Protein AF-A0AA88KVD6-F1 (afdb_monomer_lite)

Sequence (231 aa):
MVELTLTCNNQIRGCPATVALEELETHLLEYSFNPKRLVGCSSGCGITICFGELANHNCLRSLRLEMKHTLERIEKANEDKMSKIHNISSNLVKQLERVEEETEDKMLKMHNINAYLVKELERVKKANKKEMSKILGINANLVEKLERVEKGNEDKMSKMYNINANLVKELKRAKPVEDEKVESSPVVGQPPDKIKKSSIAEEGAIQAAAAADFSFAAVKAKHLAAAEERK

Structure (mmCIF, N/CA/C/O backbone):
data_AF-A0AA88KVD6-F1
#
_entry.id   AF-A0AA88KVD6-F1
#
loop_
_atom_site.group_PDB
_atom_site.id
_atom_site.type_symbol
_atom_site.label_atom_id
_atom_site.label_alt_id
_atom_site.label_comp_id
_atom_site.label_asym_id
_atom_site.label_entity_id
_atom_site.label_seq_id
_atom_site.pdbx_PDB_ins_code
_atom_site.Cartn_x
_atom_site.Cartn_y
_atom_site.Cartn_z
_atom_site.occupancy
_atom_site.B_iso_or_equiv
_atom_site.auth_seq_id
_atom_site.auth_comp_id
_atom_site.auth_asym_id
_atom_site.auth_atom_id
_atom_site.pdbx_PDB_model_num
ATOM 1 N N . MET A 1 1 ? 20.927 51.391 -52.967 1.00 50.28 1 MET A N 1
ATOM 2 C CA . MET A 1 1 ? 21.443 50.312 -52.100 1.00 50.28 1 MET A CA 1
ATOM 3 C C . MET A 1 1 ? 22.100 49.304 -53.026 1.00 50.28 1 MET A C 1
ATOM 5 O O . MET A 1 1 ? 21.455 48.924 -53.991 1.00 50.28 1 MET A O 1
ATOM 9 N N . VAL A 1 2 ? 23.385 48.998 -52.842 1.00 64.31 2 VAL A N 1
ATOM 10 C CA . VAL A 1 2 ? 24.104 48.005 -53.659 1.00 64.31 2 VAL A CA 1
ATOM 11 C C . VAL A 1 2 ? 24.127 46.717 -52.845 1.00 64.31 2 VAL A C 1
ATOM 13 O O . VAL A 1 2 ? 24.716 46.709 -51.768 1.00 64.31 2 VAL A O 1
ATOM 16 N N . GLU A 1 3 ? 23.444 45.672 -53.306 1.00 68.25 3 GLU A N 1
ATOM 17 C CA . GLU A 1 3 ? 23.474 44.359 -52.653 1.00 68.25 3 GLU A CA 1
ATOM 18 C C . GLU A 1 3 ? 24.786 43.642 -52.979 1.00 68.25 3 GLU A C 1
ATOM 20 O O . GLU A 1 3 ? 25.168 43.500 -54.144 1.00 68.25 3 GLU A O 1
ATOM 25 N N . LEU A 1 4 ? 25.499 43.208 -51.936 1.00 81.31 4 LEU A N 1
ATOM 26 C CA . LEU A 1 4 ? 26.751 42.476 -52.075 1.00 81.31 4 LEU A CA 1
ATOM 27 C C . LEU A 1 4 ? 26.438 40.996 -52.329 1.00 81.31 4 LEU A C 1
ATOM 29 O O . LEU A 1 4 ? 26.014 40.268 -51.429 1.00 81.31 4 LEU A O 1
ATOM 33 N N . THR A 1 5 ? 26.649 40.559 -53.566 1.00 82.50 5 THR A N 1
ATOM 34 C CA . THR A 1 5 ? 26.455 39.169 -53.991 1.00 82.50 5 THR A CA 1
ATOM 35 C C . THR A 1 5 ? 27.802 38.461 -54.134 1.00 82.50 5 THR A C 1
ATOM 37 O O . THR A 1 5 ? 28.804 39.065 -54.521 1.00 82.50 5 THR A O 1
ATOM 40 N N . LEU A 1 6 ? 27.844 37.178 -53.774 1.00 86.25 6 LEU A N 1
ATOM 41 C CA . LEU A 1 6 ? 29.049 36.353 -53.750 1.00 86.25 6 LEU A CA 1
ATOM 42 C C . LEU A 1 6 ? 28.822 35.070 -54.544 1.00 86.25 6 LEU A C 1
ATOM 44 O O . LEU A 1 6 ? 27.758 34.453 -54.468 1.00 86.25 6 LEU A O 1
ATOM 48 N N . THR A 1 7 ? 29.839 34.637 -55.286 1.00 81.38 7 THR A N 1
ATOM 49 C CA . THR A 1 7 ? 29.833 33.311 -55.903 1.00 81.38 7 THR A CA 1
ATOM 50 C C . THR A 1 7 ? 30.087 32.247 -54.840 1.00 81.38 7 THR A C 1
ATOM 52 O O . THR A 1 7 ? 30.936 32.401 -53.961 1.00 81.38 7 THR A O 1
ATOM 55 N N . CYS A 1 8 ? 29.332 31.150 -54.892 1.00 82.06 8 CYS A N 1
ATOM 56 C CA . CYS A 1 8 ? 29.485 30.068 -53.927 1.00 82.06 8 CYS A CA 1
ATOM 57 C C . CYS A 1 8 ? 30.886 29.437 -54.014 1.00 82.06 8 CYS A C 1
ATOM 59 O O . CYS A 1 8 ? 31.345 29.058 -55.089 1.00 82.06 8 CYS A O 1
ATOM 61 N N . ASN A 1 9 ? 31.535 29.201 -52.869 1.00 79.25 9 ASN A N 1
ATOM 62 C CA . ASN A 1 9 ? 32.856 28.552 -52.803 1.00 79.25 9 ASN A CA 1
ATOM 63 C C . ASN A 1 9 ? 32.886 27.137 -53.421 1.00 79.25 9 ASN A C 1
ATOM 65 O O . ASN A 1 9 ? 33.948 26.629 -53.778 1.00 79.25 9 ASN A O 1
ATOM 69 N N . ASN A 1 10 ? 31.723 26.498 -53.588 1.00 75.06 10 ASN A N 1
ATOM 70 C CA . ASN A 1 10 ? 31.586 25.218 -54.284 1.00 75.06 10 ASN A CA 1
ATOM 71 C C . ASN A 1 10 ? 31.448 25.364 -55.812 1.00 75.06 10 ASN A C 1
ATOM 73 O O . ASN A 1 10 ? 31.134 24.382 -56.485 1.00 75.06 10 ASN A O 1
ATOM 77 N N . GLN A 1 11 ? 31.704 26.543 -56.386 1.00 77.56 11 GLN A N 1
ATOM 78 C CA . GLN A 1 11 ? 31.705 26.768 -57.836 1.00 77.56 11 GLN A CA 1
ATOM 79 C C . GLN A 1 11 ? 32.697 25.852 -58.564 1.00 77.56 11 GLN A C 1
ATOM 81 O O . GLN A 1 11 ? 32.370 25.299 -59.609 1.00 77.56 11 GLN A O 1
ATOM 86 N N . ILE A 1 12 ? 33.852 25.571 -57.951 1.00 73.38 12 ILE A N 1
ATOM 87 C CA . ILE A 1 12 ? 34.850 24.608 -58.460 1.00 73.38 12 ILE A CA 1
ATOM 88 C C . ILE A 1 12 ? 34.269 23.184 -58.562 1.00 73.38 12 ILE A C 1
ATOM 90 O O . ILE A 1 12 ? 34.711 22.378 -59.374 1.00 73.38 12 ILE A O 1
ATOM 94 N N . ARG A 1 13 ? 33.248 22.871 -57.756 1.00 70.31 13 ARG A N 1
ATOM 95 C CA . ARG A 1 13 ? 32.520 21.592 -57.751 1.00 70.31 13 ARG A CA 1
ATOM 96 C C . ARG A 1 13 ? 31.209 21.655 -58.543 1.00 70.31 13 ARG A C 1
ATOM 98 O O . ARG A 1 13 ? 30.381 20.759 -58.411 1.00 70.31 13 ARG A O 1
ATOM 105 N N . GLY A 1 14 ? 31.015 22.709 -59.335 1.00 72.12 14 GLY A N 1
ATOM 106 C CA . GLY A 1 14 ? 29.870 22.866 -60.226 1.00 72.12 14 GLY A CA 1
ATOM 107 C C . GLY A 1 14 ? 28.676 23.615 -59.637 1.00 72.12 14 GLY A C 1
ATOM 108 O O . GLY A 1 14 ? 27.589 23.475 -60.180 1.00 72.12 14 GLY A O 1
ATOM 109 N N . CYS A 1 15 ? 28.836 24.396 -58.558 1.00 79.38 15 CYS A N 1
ATOM 110 C CA . CYS A 1 15 ? 27.772 25.297 -58.091 1.00 79.38 15 CYS A CA 1
ATOM 111 C C . CYS A 1 15 ? 27.690 26.561 -58.960 1.00 79.38 15 CYS A C 1
ATOM 113 O O . CYS A 1 15 ? 28.622 27.364 -58.915 1.00 79.38 15 CYS A O 1
ATOM 115 N N . PRO A 1 16 ? 26.598 26.798 -59.710 1.00 77.12 16 PRO A N 1
ATOM 116 C CA . PRO A 1 16 ? 26.458 28.012 -60.509 1.00 77.12 16 PRO A CA 1
ATOM 117 C C . PRO A 1 16 ? 25.881 29.193 -59.709 1.00 77.12 16 PRO A C 1
ATOM 119 O O . PRO A 1 16 ? 25.627 30.244 -60.289 1.00 77.12 16 PRO A O 1
ATOM 122 N N . ALA A 1 17 ? 25.611 29.025 -58.409 1.00 81.38 17 ALA A N 1
ATOM 123 C CA . ALA A 1 17 ? 24.874 30.008 -57.626 1.00 81.38 17 ALA A CA 1
ATOM 124 C C . ALA A 1 17 ? 25.739 31.213 -57.228 1.00 81.38 17 ALA A C 1
ATOM 126 O O . ALA A 1 17 ? 26.818 31.066 -56.642 1.00 81.38 17 ALA A O 1
ATOM 127 N N . THR A 1 18 ? 25.191 32.397 -57.483 1.00 83.94 18 THR A N 1
ATOM 128 C CA . THR A 1 18 ? 25.622 33.663 -56.892 1.00 83.94 18 THR A CA 1
ATOM 129 C C . THR A 1 18 ? 24.531 34.077 -55.913 1.00 83.94 18 THR A C 1
ATOM 131 O O . THR A 1 18 ? 23.390 34.277 -56.321 1.00 83.94 18 THR A O 1
ATOM 134 N N . VAL A 1 19 ? 24.860 34.136 -54.628 1.00 86.75 19 VAL A N 1
ATOM 135 C CA . VAL A 1 19 ? 23.909 34.364 -53.529 1.00 86.75 19 VAL A CA 1
ATOM 136 C C . VAL A 1 19 ? 24.293 35.623 -52.764 1.00 86.75 19 VAL A C 1
ATOM 138 O O . VAL A 1 19 ? 25.471 35.992 -52.715 1.00 86.75 19 VAL A O 1
ATOM 141 N N . ALA A 1 20 ? 23.306 36.312 -52.192 1.00 87.56 20 ALA A N 1
ATOM 142 C CA . ALA A 1 20 ? 23.569 37.423 -51.285 1.00 87.56 20 ALA A CA 1
ATOM 143 C C . ALA A 1 20 ? 24.373 36.922 -50.077 1.00 87.56 20 ALA A C 1
ATOM 145 O O . ALA A 1 20 ? 24.212 35.777 -49.651 1.00 87.56 20 ALA A O 1
ATOM 146 N N . LEU A 1 21 ? 25.234 37.772 -49.512 1.00 83.44 21 LEU A N 1
ATOM 147 C CA . LEU A 1 21 ? 26.041 37.398 -48.344 1.00 83.44 21 LEU A CA 1
ATOM 148 C C . LEU A 1 21 ? 25.178 36.860 -47.184 1.00 83.44 21 LEU A C 1
ATOM 150 O O . LEU A 1 21 ? 25.594 35.929 -46.501 1.00 83.44 21 LEU A O 1
ATOM 154 N N . GLU A 1 22 ? 23.971 37.402 -47.011 1.00 84.56 22 GLU A N 1
ATOM 155 C CA . GLU A 1 22 ? 23.007 37.004 -45.974 1.00 84.56 22 GLU A CA 1
ATOM 156 C C . GLU A 1 22 ? 22.424 35.594 -46.193 1.00 84.56 22 GLU A C 1
ATOM 158 O O . GLU A 1 22 ? 22.121 34.892 -45.233 1.00 84.56 22 GLU A O 1
ATOM 163 N N . GLU A 1 23 ? 22.328 35.140 -47.446 1.00 83.94 23 GLU A N 1
ATOM 164 C CA . GLU A 1 23 ? 21.756 33.838 -47.835 1.00 83.94 23 GLU A CA 1
ATOM 165 C C . GLU A 1 23 ? 22.830 32.772 -48.114 1.00 83.94 23 GLU A C 1
ATOM 167 O O . GLU A 1 23 ? 22.534 31.622 -48.447 1.00 83.94 23 GLU A O 1
ATOM 172 N N . LEU A 1 24 ? 24.111 33.129 -47.997 1.00 83.06 24 LEU A N 1
ATOM 173 C CA . LEU A 1 24 ? 25.214 32.226 -48.312 1.00 83.06 24 LEU A CA 1
ATOM 174 C C . LEU A 1 24 ? 25.272 31.030 -47.348 1.00 83.06 24 LEU A C 1
ATOM 176 O O . LEU A 1 24 ? 25.572 29.914 -47.774 1.00 83.06 24 LEU A O 1
ATOM 180 N N . GLU A 1 25 ? 24.977 31.232 -46.063 1.00 81.88 25 GLU A N 1
ATOM 181 C CA . GLU A 1 25 ? 25.028 30.166 -45.054 1.00 81.88 25 GLU A CA 1
ATOM 182 C C . GLU A 1 25 ? 23.915 29.126 -45.254 1.00 81.88 25 GLU A C 1
ATOM 184 O O . GLU A 1 25 ? 24.183 27.921 -45.252 1.00 81.88 25 GLU A O 1
ATOM 189 N N . THR A 1 26 ? 22.688 29.575 -45.528 1.00 84.00 26 THR A N 1
ATOM 190 C CA . THR A 1 26 ? 21.551 28.697 -45.842 1.00 84.00 26 THR A CA 1
ATOM 191 C C . THR A 1 26 ? 21.774 27.958 -47.159 1.00 84.00 26 THR A C 1
ATOM 193 O O . THR A 1 26 ? 21.623 26.734 -47.209 1.00 84.00 26 THR A O 1
ATOM 196 N N . HIS A 1 27 ? 22.258 28.654 -48.195 1.00 85.19 27 HIS A N 1
ATOM 197 C CA . HIS A 1 27 ? 22.656 28.034 -49.456 1.00 85.19 27 HIS A CA 1
ATOM 198 C C . HIS A 1 27 ? 23.676 26.915 -49.230 1.00 85.19 27 HIS A C 1
ATOM 200 O O . HIS A 1 27 ? 23.499 25.814 -49.742 1.00 85.19 27 HIS A O 1
ATOM 206 N N . LEU A 1 28 ? 24.734 27.149 -48.448 1.00 78.31 28 LEU A N 1
ATOM 207 C CA . LEU A 1 28 ? 25.761 26.135 -48.204 1.00 78.31 28 LEU A CA 1
ATOM 208 C C . LEU A 1 28 ? 25.214 24.902 -47.474 1.00 78.31 28 LEU A C 1
ATOM 210 O O . LEU A 1 28 ? 25.680 23.799 -47.757 1.00 78.31 28 LEU A O 1
ATOM 214 N N . LEU A 1 29 ? 24.233 25.048 -46.582 1.00 76.12 29 LEU A N 1
ATOM 215 C CA . LEU A 1 29 ? 23.603 23.924 -45.881 1.00 76.12 29 LEU A CA 1
ATOM 216 C C . LEU A 1 29 ? 22.701 23.084 -46.798 1.00 76.12 29 LEU A C 1
ATOM 218 O O . LEU A 1 29 ? 22.747 21.853 -46.745 1.00 76.12 29 LEU A O 1
ATOM 222 N N . GLU A 1 30 ? 21.925 23.731 -47.662 1.00 72.50 30 GLU A N 1
ATOM 223 C CA . GLU A 1 30 ? 20.917 23.074 -48.506 1.00 72.50 30 GLU A CA 1
ATOM 224 C C . GLU A 1 30 ? 21.445 22.655 -49.881 1.00 72.50 30 GLU A C 1
ATOM 226 O O . GLU A 1 30 ? 20.842 21.820 -50.564 1.00 72.50 30 GLU A O 1
ATOM 231 N N . TYR A 1 31 ? 22.590 23.203 -50.292 1.00 80.62 31 TYR A N 1
ATOM 232 C CA . TYR A 1 31 ? 23.134 23.000 -51.623 1.00 80.62 31 TYR A CA 1
ATOM 233 C C . TYR A 1 31 ? 23.320 21.515 -51.951 1.00 80.62 31 TYR A C 1
ATOM 235 O O . TYR A 1 31 ? 23.948 20.742 -51.220 1.00 80.62 31 TYR A O 1
ATOM 243 N N . SER A 1 32 ? 22.800 21.130 -53.118 1.00 72.50 32 SER A N 1
ATOM 244 C CA . SER A 1 32 ? 22.661 19.731 -53.529 1.00 72.50 32 SER A CA 1
ATOM 245 C C . SER A 1 32 ? 23.987 18.970 -53.605 1.00 72.50 32 SER A C 1
ATOM 247 O O . SER A 1 32 ? 23.990 17.769 -53.349 1.00 72.50 32 SER A O 1
ATOM 249 N N . PHE A 1 33 ? 25.102 19.659 -53.882 1.00 72.88 33 PHE A N 1
ATOM 250 C CA . PHE A 1 33 ? 26.442 19.064 -53.963 1.00 72.88 33 PHE A CA 1
ATOM 251 C C . PHE A 1 33 ? 27.356 19.444 -52.789 1.00 72.88 33 PHE A C 1
ATOM 253 O O . PHE A 1 33 ? 28.575 19.278 -52.879 1.00 72.88 33 PHE A O 1
ATOM 260 N N . ASN A 1 34 ? 26.812 19.958 -51.681 1.00 81.12 34 ASN A N 1
ATOM 261 C CA . ASN A 1 34 ? 27.608 20.129 -50.470 1.00 81.12 34 ASN A CA 1
ATOM 262 C C . ASN A 1 34 ? 28.011 18.734 -49.938 1.00 81.12 34 ASN A C 1
ATOM 264 O O . ASN A 1 34 ? 27.141 17.974 -49.516 1.00 81.12 34 ASN A O 1
ATOM 268 N N . PRO A 1 35 ? 29.310 18.375 -49.899 1.00 80.69 35 PRO A N 1
ATOM 269 C CA . PRO A 1 35 ? 29.749 17.060 -49.429 1.00 80.69 35 PRO A CA 1
ATOM 270 C C . PRO A 1 35 ? 29.419 16.804 -47.953 1.00 80.69 35 PRO A C 1
ATOM 272 O O . PRO A 1 35 ? 29.332 15.645 -47.561 1.00 80.69 35 PRO A O 1
ATOM 275 N N . LYS A 1 36 ? 29.229 17.860 -47.147 1.00 82.50 36 LYS A N 1
ATOM 276 C CA . LYS A 1 36 ? 28.845 17.777 -45.729 1.00 82.50 36 LYS A CA 1
ATOM 277 C C . LYS A 1 36 ? 27.334 17.682 -45.518 1.00 82.50 36 LYS A C 1
ATOM 279 O O . LYS A 1 36 ? 26.898 17.490 -44.387 1.00 82.50 36 LYS A O 1
ATOM 284 N N . ARG A 1 37 ? 26.530 17.844 -46.572 1.00 86.06 37 ARG A N 1
ATOM 285 C CA . ARG A 1 37 ? 25.075 17.734 -46.475 1.00 86.06 37 ARG A CA 1
ATOM 286 C C . ARG A 1 37 ? 24.713 16.322 -46.036 1.00 86.06 37 ARG A C 1
ATOM 288 O O . ARG A 1 37 ? 25.142 15.354 -46.658 1.00 86.06 37 ARG A O 1
ATOM 295 N N . LEU A 1 38 ? 23.916 16.219 -44.983 1.00 86.31 38 LEU A N 1
ATOM 296 C CA . LEU A 1 38 ? 23.406 14.946 -44.499 1.00 86.31 38 LEU A CA 1
ATOM 297 C C . LEU A 1 38 ? 22.283 14.455 -45.415 1.00 86.31 38 LEU A C 1
ATOM 299 O O . LEU A 1 38 ? 21.320 15.171 -45.685 1.00 86.31 38 LEU A O 1
ATOM 303 N N . VAL A 1 39 ? 22.417 13.227 -45.898 1.00 88.69 39 VAL A N 1
ATOM 304 C CA . VAL A 1 39 ? 21.449 12.553 -46.758 1.00 88.69 39 VAL A CA 1
ATOM 305 C C . VAL A 1 39 ? 21.190 11.149 -46.222 1.00 88.69 39 VAL A C 1
ATOM 307 O O . VAL A 1 39 ? 22.089 10.483 -45.707 1.00 88.69 39 VAL A O 1
ATOM 310 N N . GLY A 1 40 ? 19.944 10.692 -46.324 1.00 90.06 40 GLY A N 1
ATOM 311 C CA . GLY A 1 40 ? 19.619 9.297 -46.048 1.00 90.06 40 GLY A CA 1
ATOM 312 C C . GLY A 1 40 ? 20.265 8.389 -47.092 1.00 90.06 40 GLY A C 1
ATOM 313 O O . GLY A 1 40 ? 20.350 8.743 -48.270 1.00 90.06 40 GLY A O 1
ATOM 314 N N . CYS A 1 41 ? 20.723 7.212 -46.675 1.00 91.88 41 CYS A N 1
ATOM 315 C CA . CYS A 1 41 ? 21.255 6.233 -47.612 1.00 91.88 41 CYS A CA 1
ATOM 316 C C . CYS A 1 41 ? 20.195 5.820 -48.651 1.00 91.88 41 CYS A C 1
ATOM 318 O O . CYS A 1 41 ? 19.140 5.289 -48.301 1.00 91.88 41 CYS A O 1
ATOM 320 N N . SER A 1 42 ? 20.511 5.985 -49.939 1.00 86.50 42 SER A N 1
ATOM 321 C CA . SER A 1 42 ? 19.642 5.597 -51.061 1.00 86.50 42 SER A CA 1
ATOM 322 C C . SER A 1 42 ? 19.428 4.086 -51.177 1.00 86.50 42 SER A C 1
ATOM 324 O O . SER A 1 42 ? 18.443 3.647 -51.760 1.00 86.50 42 SER A O 1
ATOM 326 N N . SER A 1 43 ? 20.322 3.282 -50.592 1.00 86.31 43 SER A N 1
ATOM 327 C CA . SER A 1 43 ? 20.191 1.820 -50.518 1.00 86.31 43 SER A CA 1
ATOM 328 C C . SER A 1 43 ? 19.252 1.352 -49.397 1.00 86.31 43 SER A C 1
ATOM 330 O O . SER A 1 43 ? 19.109 0.152 -49.181 1.00 86.31 43 SER A O 1
ATOM 332 N N . GLY A 1 44 ? 18.619 2.278 -48.665 1.00 86.69 44 GLY A N 1
ATOM 333 C CA . GLY A 1 44 ? 17.540 1.962 -47.729 1.00 86.69 44 GLY A CA 1
ATOM 334 C C . GLY A 1 44 ? 17.985 1.463 -46.354 1.00 86.69 44 GLY A C 1
ATOM 335 O O . GLY A 1 44 ? 17.156 0.963 -45.603 1.00 86.69 44 GLY A O 1
ATOM 336 N N . CYS A 1 45 ? 19.259 1.615 -45.972 1.00 90.56 45 CYS A N 1
ATOM 337 C CA . CYS A 1 45 ? 19.716 1.216 -44.631 1.00 90.56 45 CYS A CA 1
ATOM 338 C C . CYS A 1 45 ? 19.209 2.136 -43.502 1.00 90.56 45 CYS A C 1
ATOM 340 O O . CYS A 1 45 ? 19.440 1.846 -42.333 1.00 90.56 45 CYS A O 1
ATOM 342 N N . GLY A 1 46 ? 18.549 3.252 -43.837 1.00 89.00 46 GLY A N 1
ATOM 343 C CA . GLY A 1 46 ? 17.968 4.188 -42.869 1.00 89.00 46 GLY A CA 1
ATOM 344 C C . GLY A 1 46 ? 18.979 5.071 -42.130 1.00 89.00 46 GLY A C 1
ATOM 345 O O . GLY A 1 46 ? 18.575 5.894 -41.315 1.00 89.00 46 GLY A O 1
ATOM 346 N N . ILE A 1 47 ? 20.279 4.936 -42.413 1.00 91.12 47 ILE A N 1
ATOM 347 C CA . ILE A 1 47 ? 21.336 5.725 -41.771 1.00 91.12 47 ILE A CA 1
ATOM 348 C C . ILE A 1 47 ? 21.558 7.021 -42.549 1.00 91.12 47 ILE A C 1
ATOM 350 O O . ILE A 1 47 ? 21.692 7.020 -43.777 1.00 91.12 47 ILE A O 1
ATOM 354 N N . THR A 1 48 ? 21.621 8.122 -41.807 1.00 92.25 48 THR A N 1
ATOM 355 C CA . THR A 1 48 ? 21.957 9.447 -42.324 1.00 92.25 48 THR A CA 1
ATOM 356 C C . THR A 1 48 ? 23.474 9.603 -42.389 1.00 92.25 48 THR A C 1
ATOM 358 O O . THR A 1 48 ? 24.160 9.436 -41.383 1.00 92.25 48 THR A O 1
ATOM 361 N N . ILE A 1 49 ? 23.997 9.928 -43.569 1.00 89.44 49 ILE A N 1
ATOM 362 C CA . ILE A 1 49 ? 25.433 10.074 -43.843 1.00 89.44 49 ILE A CA 1
ATOM 363 C C . ILE A 1 49 ? 25.704 11.329 -44.674 1.00 89.44 49 ILE A C 1
ATOM 365 O O . ILE A 1 49 ? 24.799 11.885 -45.290 1.00 89.44 49 ILE A O 1
ATOM 369 N N . CYS A 1 50 ? 26.951 11.787 -44.717 1.00 89.12 50 CYS A N 1
ATOM 370 C CA . CYS A 1 50 ? 27.346 12.926 -45.543 1.00 89.12 50 CYS A CA 1
ATOM 371 C C . CYS A 1 50 ? 27.290 12.574 -47.043 1.00 89.12 50 CYS A C 1
ATOM 373 O O . CYS A 1 50 ? 27.752 11.509 -47.453 1.00 89.12 50 CYS A O 1
ATOM 375 N N . PHE A 1 51 ? 26.786 13.480 -47.888 1.00 86.69 51 PHE A N 1
ATOM 376 C CA . PHE A 1 51 ? 26.658 13.279 -49.339 1.00 86.69 51 PHE A CA 1
ATOM 377 C C . PHE A 1 51 ? 27.991 12.904 -50.003 1.00 86.69 51 PHE A C 1
ATOM 379 O O . PHE A 1 51 ? 28.025 12.040 -50.875 1.00 86.69 51 PHE A O 1
ATOM 386 N N . GLY A 1 52 ? 29.104 13.491 -49.551 1.00 85.44 52 GLY A N 1
ATOM 387 C CA . GLY A 1 52 ? 30.442 13.161 -50.052 1.00 85.44 52 GLY A CA 1
ATOM 388 C C . GLY A 1 52 ? 30.912 11.739 -49.716 1.00 85.44 52 GLY A C 1
ATOM 389 O O . GLY A 1 52 ? 31.778 11.209 -50.405 1.00 85.44 52 GLY A O 1
ATOM 390 N N . GLU A 1 53 ? 30.337 11.108 -48.692 1.00 87.50 53 GLU A N 1
ATOM 391 C CA . GLU A 1 53 ? 30.679 9.752 -48.239 1.00 87.50 53 GLU A CA 1
ATOM 392 C C . GLU A 1 53 ? 29.714 8.687 -48.781 1.00 87.50 53 GLU A C 1
ATOM 394 O O . GLU A 1 53 ? 29.994 7.492 -48.678 1.00 87.50 53 GLU A O 1
ATOM 399 N N . LEU A 1 54 ? 28.606 9.102 -49.407 1.00 87.88 54 LEU A N 1
ATOM 400 C CA . LEU A 1 54 ? 27.551 8.218 -49.911 1.00 87.88 54 LEU A CA 1
ATOM 401 C C . LEU A 1 54 ? 28.080 7.174 -50.907 1.00 87.88 54 LEU A C 1
ATOM 403 O O . LEU A 1 54 ? 27.674 6.018 -50.845 1.00 87.88 54 LEU A O 1
ATOM 407 N N . ALA A 1 55 ? 29.025 7.552 -51.775 1.00 86.38 55 ALA A N 1
ATOM 408 C CA . ALA A 1 55 ? 29.624 6.644 -52.758 1.00 86.38 55 ALA A CA 1
ATOM 409 C C . ALA A 1 55 ? 30.466 5.519 -52.123 1.00 86.38 55 ALA A C 1
ATOM 411 O O . ALA A 1 55 ? 30.582 4.440 -52.695 1.00 86.38 55 ALA A O 1
ATOM 412 N N . ASN A 1 56 ? 31.025 5.757 -50.932 1.00 88.88 56 ASN A N 1
ATOM 413 C CA . ASN A 1 56 ? 31.880 4.811 -50.208 1.00 88.88 56 ASN A CA 1
ATOM 414 C C . ASN A 1 56 ? 31.160 4.166 -49.009 1.00 88.88 56 ASN A C 1
ATOM 416 O O . ASN A 1 56 ? 31.786 3.500 -48.179 1.00 88.88 56 ASN A O 1
ATOM 420 N N . HIS A 1 57 ? 29.848 4.370 -48.888 1.00 92.00 57 HIS A N 1
ATOM 421 C CA . HIS A 1 57 ? 29.066 3.864 -47.773 1.00 92.00 57 HIS A CA 1
ATOM 422 C C . HIS A 1 57 ? 28.857 2.348 -47.862 1.00 92.00 57 HIS A C 1
ATOM 424 O O . HIS A 1 57 ? 28.393 1.818 -48.868 1.00 92.00 57 HIS A O 1
ATOM 430 N N . ASN A 1 58 ? 29.128 1.642 -46.761 1.00 93.38 58 ASN A N 1
ATOM 431 C CA . ASN A 1 58 ? 28.840 0.217 -46.631 1.00 93.38 58 ASN A CA 1
ATOM 432 C C . ASN A 1 58 ? 27.679 0.001 -45.653 1.00 93.38 58 ASN A C 1
ATOM 434 O O . ASN A 1 58 ? 27.877 -0.008 -44.435 1.00 93.38 58 ASN A O 1
ATOM 438 N N . CYS A 1 59 ? 26.480 -0.223 -46.197 1.00 92.31 59 CYS A N 1
ATOM 439 C CA . CYS A 1 59 ? 25.255 -0.389 -45.412 1.00 92.31 59 CYS A CA 1
ATOM 440 C C . CYS A 1 59 ? 25.372 -1.486 -44.353 1.00 92.31 59 CYS A C 1
ATOM 442 O O . CYS A 1 59 ? 24.978 -1.284 -43.208 1.00 92.31 59 CYS A O 1
ATOM 444 N N . LEU A 1 60 ? 25.943 -2.638 -44.713 1.00 94.00 60 LEU A N 1
ATOM 445 C CA . LEU A 1 60 ? 26.050 -3.782 -43.808 1.00 94.00 60 LEU A CA 1
ATOM 446 C C . LEU A 1 60 ? 26.968 -3.487 -42.622 1.00 94.00 60 LEU A C 1
ATOM 448 O O . LEU A 1 60 ? 26.660 -3.869 -41.494 1.00 94.00 60 LEU A O 1
ATOM 452 N N . ARG A 1 61 ? 28.090 -2.799 -42.853 1.00 94.31 61 ARG A N 1
ATOM 453 C CA . ARG A 1 61 ? 29.008 -2.392 -41.785 1.00 94.31 61 ARG A CA 1
ATOM 454 C C . ARG A 1 61 ? 28.333 -1.411 -40.833 1.00 94.31 61 ARG A C 1
ATOM 456 O O . ARG A 1 61 ? 28.407 -1.612 -39.623 1.00 94.31 61 ARG A O 1
ATOM 463 N N . SER A 1 62 ? 27.680 -0.384 -41.368 1.00 92.44 62 SER A N 1
ATOM 464 C CA . SER A 1 62 ? 27.015 0.635 -40.555 1.00 92.44 62 SER A CA 1
ATOM 465 C C . SER A 1 62 ? 25.843 0.053 -39.758 1.00 92.44 62 SER A C 1
ATOM 467 O O . SER A 1 62 ? 25.743 0.313 -38.564 1.00 92.44 62 SER A O 1
ATOM 469 N N . LEU A 1 63 ? 25.030 -0.822 -40.361 1.00 93.88 63 LEU A N 1
ATOM 470 C CA . LEU A 1 63 ? 23.943 -1.521 -39.664 1.00 93.88 63 LEU A CA 1
ATOM 471 C C . LEU A 1 63 ? 24.452 -2.441 -38.550 1.00 93.88 63 LEU A C 1
ATOM 473 O O . LEU A 1 63 ? 23.889 -2.447 -37.459 1.00 93.88 63 LEU A O 1
ATOM 477 N N . ARG A 1 64 ? 25.531 -3.202 -38.783 1.00 96.25 64 ARG A N 1
ATOM 478 C CA . ARG A 1 64 ? 26.139 -4.047 -37.737 1.00 96.25 64 ARG A CA 1
ATOM 479 C C . ARG A 1 64 ? 26.632 -3.222 -36.553 1.00 96.25 64 ARG A C 1
ATOM 481 O O . ARG A 1 64 ? 26.473 -3.654 -35.415 1.00 96.25 64 ARG A O 1
ATOM 488 N N . LEU A 1 65 ? 27.218 -2.056 -36.819 1.00 94.88 65 LEU A N 1
ATOM 489 C CA . LEU A 1 65 ? 27.687 -1.156 -35.770 1.00 94.88 65 LEU A CA 1
ATOM 490 C C . LEU A 1 65 ? 26.515 -0.571 -34.970 1.00 94.88 65 LEU A C 1
ATOM 492 O O . LEU A 1 65 ? 26.545 -0.610 -33.743 1.00 94.88 65 LEU A O 1
ATOM 496 N N . GLU A 1 66 ? 25.464 -0.107 -35.645 1.00 94.56 66 GLU A N 1
ATOM 497 C CA . GLU A 1 66 ? 24.274 0.432 -34.975 1.00 94.56 66 GLU A CA 1
ATOM 498 C C . GLU A 1 66 ? 23.549 -0.640 -34.153 1.00 94.56 66 GLU A C 1
ATOM 500 O O . GLU A 1 66 ? 23.129 -0.394 -33.021 1.00 94.56 66 GLU A O 1
ATOM 505 N N . MET A 1 67 ? 23.447 -1.863 -34.680 1.00 96.06 67 MET A N 1
ATOM 506 C CA . MET A 1 67 ? 22.884 -2.996 -33.950 1.00 96.06 67 MET A CA 1
ATOM 507 C C . MET A 1 67 ? 23.703 -3.301 -32.695 1.00 96.06 67 MET A C 1
ATOM 509 O O . MET A 1 67 ? 23.125 -3.457 -31.623 1.00 96.06 67 MET A O 1
ATOM 513 N N . LYS A 1 68 ? 25.037 -3.312 -32.799 1.00 97.06 68 LYS A N 1
ATOM 514 C CA . LYS A 1 68 ? 25.926 -3.501 -31.648 1.00 97.06 68 LYS A CA 1
ATOM 515 C C . LYS A 1 68 ? 25.699 -2.425 -30.583 1.00 97.06 68 LYS A C 1
ATOM 517 O O . LYS A 1 68 ? 25.461 -2.764 -29.431 1.00 97.06 68 LYS A O 1
ATOM 522 N N . HIS A 1 69 ? 25.683 -1.149 -30.967 1.00 96.88 69 HIS A N 1
ATOM 523 C CA . HIS A 1 69 ? 25.406 -0.056 -30.032 1.00 96.88 69 HIS A CA 1
ATOM 524 C C . HIS A 1 69 ? 24.005 -0.131 -29.426 1.00 96.88 69 HIS A C 1
ATOM 526 O O . HIS A 1 69 ? 23.793 0.234 -28.273 1.00 96.88 69 HIS A O 1
ATOM 532 N N . THR A 1 70 ? 23.019 -0.599 -30.184 1.00 96.75 70 THR A N 1
ATOM 533 C CA . THR A 1 70 ? 21.663 -0.807 -29.672 1.00 96.75 70 THR A CA 1
ATOM 534 C C . THR A 1 70 ? 21.628 -1.915 -28.628 1.00 96.75 70 THR A C 1
ATOM 536 O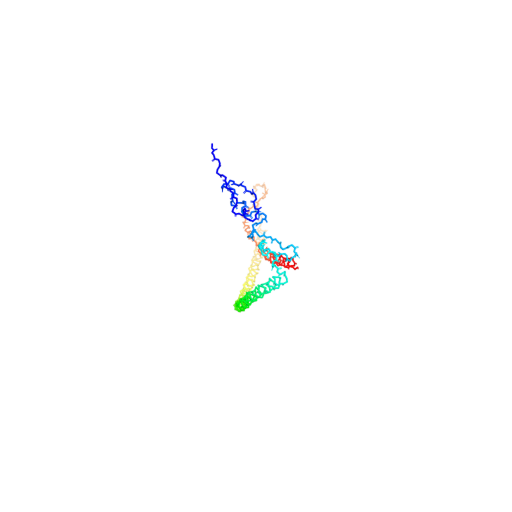 O . THR A 1 70 ? 21.029 -1.711 -27.576 1.00 96.75 70 THR A O 1
ATOM 539 N N . LEU A 1 71 ? 22.315 -3.034 -28.866 1.00 97.88 71 LEU A N 1
ATOM 540 C CA . LEU A 1 71 ? 22.447 -4.115 -27.889 1.00 97.88 71 LEU A CA 1
ATOM 541 C C . LEU A 1 71 ? 23.172 -3.642 -26.623 1.00 97.88 71 LEU A C 1
ATOM 543 O O . LEU A 1 71 ? 22.626 -3.805 -25.538 1.00 97.88 71 LEU A O 1
ATOM 547 N N . GLU A 1 72 ? 24.303 -2.945 -26.757 1.00 97.94 72 GLU A N 1
ATOM 548 C CA . GLU A 1 72 ? 25.041 -2.361 -25.622 1.00 97.94 72 GLU A CA 1
ATOM 549 C C . GLU A 1 72 ? 24.159 -1.391 -24.803 1.00 97.94 72 GLU A C 1
ATOM 551 O O . GLU A 1 72 ? 24.161 -1.409 -23.571 1.00 97.94 72 GLU A O 1
ATOM 556 N N . ARG A 1 73 ? 23.349 -0.554 -25.474 1.00 98.25 73 ARG A N 1
ATOM 557 C CA . ARG A 1 73 ? 22.383 0.345 -24.811 1.00 98.25 73 ARG A CA 1
ATOM 558 C C . ARG A 1 73 ? 21.292 -0.427 -24.067 1.00 98.25 73 ARG A C 1
ATOM 560 O O . ARG A 1 73 ? 20.910 -0.015 -22.973 1.00 98.25 73 ARG A O 1
ATOM 567 N N . ILE A 1 74 ? 20.780 -1.512 -24.651 1.00 98.19 74 ILE A N 1
ATOM 568 C CA . ILE A 1 74 ? 19.754 -2.366 -24.036 1.00 98.19 74 ILE A CA 1
ATOM 569 C C . ILE A 1 74 ? 20.321 -3.087 -22.811 1.00 98.19 74 ILE A C 1
ATOM 571 O O . ILE A 1 74 ? 19.673 -3.084 -21.767 1.00 98.19 74 ILE A O 1
ATOM 575 N N . GLU A 1 75 ? 21.516 -3.666 -22.916 1.00 98.06 75 GLU A N 1
ATOM 576 C CA . GLU A 1 75 ? 22.198 -4.356 -21.816 1.00 98.06 75 GLU A CA 1
ATOM 577 C C . GLU A 1 75 ? 22.395 -3.418 -20.628 1.00 98.06 75 GLU A C 1
ATOM 579 O O . GLU A 1 75 ? 21.893 -3.697 -19.539 1.00 98.06 75 GLU A O 1
ATOM 584 N N . LYS A 1 76 ? 22.981 -2.240 -20.862 1.00 97.75 76 LYS A N 1
ATOM 585 C CA . LYS A 1 76 ? 23.159 -1.226 -19.819 1.00 97.75 76 LYS A CA 1
ATOM 586 C C . LYS A 1 76 ? 21.830 -0.791 -19.192 1.00 97.75 76 LYS A C 1
ATOM 588 O O . LYS A 1 76 ? 21.707 -0.697 -17.974 1.00 97.75 76 LYS A O 1
ATOM 593 N N . ALA A 1 77 ? 20.804 -0.550 -20.012 1.00 97.81 77 ALA A N 1
ATOM 594 C CA . ALA A 1 77 ? 19.484 -0.179 -19.507 1.00 97.81 77 ALA A CA 1
ATOM 595 C C . ALA A 1 77 ? 18.841 -1.298 -18.668 1.00 97.81 77 ALA A C 1
ATOM 597 O O . ALA A 1 77 ? 18.110 -1.012 -17.717 1.00 97.81 77 ALA A O 1
ATOM 598 N N . ASN A 1 78 ? 19.094 -2.562 -19.010 1.00 97.62 78 ASN A N 1
ATOM 599 C CA . ASN A 1 78 ? 18.625 -3.712 -18.247 1.00 97.62 78 ASN A CA 1
ATOM 600 C C . ASN A 1 78 ? 19.378 -3.847 -16.919 1.00 97.62 78 ASN A C 1
ATOM 602 O O . ASN A 1 78 ? 18.728 -4.044 -15.896 1.00 97.62 78 ASN A O 1
ATOM 606 N N . GLU A 1 79 ? 20.698 -3.668 -16.895 1.00 97.50 79 GLU A N 1
ATOM 607 C CA . GLU A 1 79 ? 21.503 -3.654 -15.663 1.00 97.50 79 GLU A CA 1
ATOM 608 C C . GLU A 1 79 ? 21.046 -2.558 -14.689 1.00 97.50 79 GLU A C 1
ATOM 610 O O . GLU A 1 79 ? 20.821 -2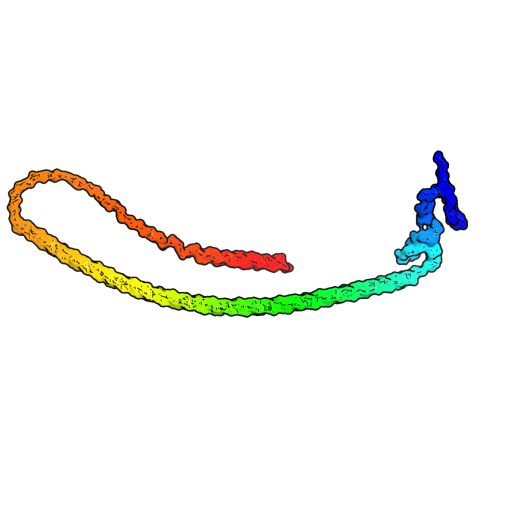.821 -13.501 1.00 97.50 79 GLU A O 1
ATOM 615 N N . ASP A 1 80 ? 20.808 -1.344 -15.196 1.00 97.12 80 ASP A N 1
ATOM 616 C CA . ASP A 1 80 ? 20.289 -0.222 -14.409 1.00 97.12 80 ASP A CA 1
ATOM 617 C C . ASP A 1 80 ? 18.899 -0.533 -13.832 1.00 97.12 80 ASP A C 1
ATOM 619 O O . ASP A 1 80 ? 18.608 -0.239 -12.667 1.00 97.12 80 ASP A O 1
ATOM 623 N N . LYS A 1 81 ? 18.015 -1.141 -14.635 1.00 97.56 81 LYS A N 1
ATOM 624 C CA . LYS A 1 81 ? 16.679 -1.561 -14.187 1.00 97.56 81 LYS A CA 1
ATOM 625 C C . LYS A 1 81 ? 16.756 -2.662 -13.137 1.00 97.56 81 LYS A C 1
ATOM 627 O O . LYS A 1 81 ? 16.068 -2.554 -12.126 1.00 97.56 81 LYS A O 1
ATOM 632 N N . MET A 1 82 ? 17.593 -3.677 -13.335 1.00 97.31 82 MET A N 1
ATOM 633 C CA . MET A 1 82 ? 17.779 -4.768 -12.374 1.00 97.31 82 MET A CA 1
ATOM 634 C C . MET A 1 82 ? 18.317 -4.249 -11.042 1.00 97.31 82 MET A C 1
ATOM 636 O O . MET A 1 82 ? 17.805 -4.621 -9.989 1.00 97.31 82 MET A O 1
ATOM 640 N N . SER A 1 83 ? 19.262 -3.310 -11.079 1.00 97.12 83 SER A N 1
ATOM 641 C CA . SER A 1 83 ? 19.782 -2.647 -9.880 1.00 97.12 83 SER A CA 1
ATOM 642 C C . SER A 1 83 ? 18.694 -1.853 -9.148 1.00 97.12 83 SER A C 1
ATOM 644 O O . SER A 1 83 ? 18.565 -1.944 -7.926 1.00 97.12 83 SER A O 1
ATOM 646 N N . LYS A 1 84 ? 17.851 -1.109 -9.880 1.00 97.88 84 LYS A N 1
ATOM 647 C CA . LYS A 1 84 ? 16.698 -0.395 -9.301 1.00 97.88 84 LYS A CA 1
ATOM 648 C C . LYS A 1 84 ? 15.685 -1.352 -8.680 1.00 97.88 84 LYS A C 1
ATOM 650 O O . LYS A 1 84 ? 15.252 -1.104 -7.559 1.00 97.88 84 LYS A O 1
ATOM 655 N N . ILE A 1 85 ? 15.337 -2.435 -9.377 1.00 98.12 85 ILE A N 1
ATOM 656 C CA . ILE A 1 85 ? 14.426 -3.469 -8.873 1.00 98.12 85 ILE A CA 1
ATOM 657 C C . ILE A 1 85 ? 14.990 -4.069 -7.589 1.00 98.12 85 ILE A C 1
ATOM 659 O O . ILE A 1 85 ? 14.294 -4.079 -6.583 1.00 98.12 85 ILE A O 1
ATOM 663 N N . HIS A 1 86 ? 16.260 -4.476 -7.582 1.00 97.50 86 HIS A N 1
ATOM 664 C CA . HIS A 1 86 ? 16.908 -5.038 -6.401 1.00 97.50 86 HIS A CA 1
ATOM 665 C C . HIS A 1 86 ? 16.865 -4.078 -5.201 1.00 97.50 86 HIS A C 1
ATOM 667 O O . HIS A 1 86 ? 16.494 -4.475 -4.096 1.00 97.50 86 HIS A O 1
ATOM 673 N N . ASN A 1 87 ? 17.179 -2.797 -5.414 1.00 97.38 87 ASN A N 1
ATOM 674 C CA . ASN A 1 87 ? 17.132 -1.786 -4.357 1.00 97.38 87 ASN A CA 1
ATOM 675 C C . ASN A 1 87 ? 15.710 -1.568 -3.823 1.00 97.38 87 ASN A C 1
ATOM 677 O O . ASN A 1 87 ? 15.514 -1.480 -2.611 1.00 97.38 87 ASN A O 1
ATOM 681 N N . ILE A 1 88 ? 14.713 -1.503 -4.711 1.00 98.12 88 ILE A N 1
ATOM 682 C CA . ILE A 1 88 ? 13.304 -1.380 -4.322 1.00 98.12 88 ILE A CA 1
ATOM 683 C C . ILE A 1 88 ? 12.869 -2.619 -3.536 1.00 98.12 88 ILE A C 1
ATOM 685 O O . ILE A 1 88 ? 12.359 -2.474 -2.430 1.00 98.12 88 ILE A O 1
ATOM 689 N N . SER A 1 89 ? 13.124 -3.824 -4.048 1.00 98.00 89 SER A N 1
ATOM 690 C CA . SER A 1 89 ? 12.786 -5.084 -3.382 1.00 98.00 89 SER A CA 1
ATOM 691 C C . SER A 1 89 ? 13.429 -5.190 -2.000 1.00 98.00 89 SER A C 1
ATOM 693 O O . SER A 1 89 ? 12.734 -5.493 -1.036 1.00 98.00 89 SER A O 1
ATOM 695 N N . SER A 1 90 ? 14.719 -4.867 -1.865 1.00 97.81 90 SER A N 1
ATOM 696 C CA . SER A 1 90 ? 15.405 -4.881 -0.567 1.00 97.81 90 SER A CA 1
ATOM 697 C C . SER A 1 90 ? 14.788 -3.894 0.428 1.00 97.81 90 SER A C 1
ATOM 699 O O . SER A 1 90 ? 14.591 -4.228 1.596 1.00 97.81 90 SER A O 1
ATOM 701 N N . ASN A 1 91 ? 14.443 -2.686 -0.025 1.00 97.88 91 ASN A N 1
ATOM 702 C CA . ASN A 1 91 ? 13.803 -1.686 0.828 1.00 97.88 91 ASN A CA 1
ATOM 703 C C . ASN A 1 91 ? 12.388 -2.096 1.246 1.00 97.88 91 ASN A C 1
ATOM 705 O O . ASN A 1 91 ? 12.029 -1.891 2.405 1.00 97.88 91 ASN A O 1
ATOM 709 N N . LEU A 1 92 ? 11.606 -2.680 0.334 1.00 97.81 92 LEU A N 1
ATOM 710 C CA . LEU A 1 92 ? 10.260 -3.170 0.625 1.00 97.81 92 LEU A CA 1
ATOM 711 C C . LEU A 1 92 ? 10.289 -4.301 1.654 1.00 97.81 92 LEU A C 1
ATOM 713 O O . LEU A 1 92 ? 9.516 -4.249 2.602 1.00 97.81 92 LEU A O 1
ATOM 717 N N . VAL A 1 93 ? 11.218 -5.256 1.532 1.00 97.81 93 VAL A N 1
ATOM 718 C CA . VAL A 1 93 ? 11.390 -6.331 2.527 1.00 97.81 93 VAL A CA 1
ATOM 719 C C . VAL A 1 93 ? 11.666 -5.748 3.916 1.00 97.81 93 VAL A C 1
ATOM 721 O O . VAL A 1 93 ? 10.937 -6.040 4.855 1.00 97.81 93 VAL A O 1
ATOM 724 N N . LYS A 1 94 ? 12.614 -4.811 4.039 1.00 97.69 94 LYS A N 1
ATOM 725 C CA . LYS A 1 94 ? 12.913 -4.147 5.325 1.00 97.69 94 LYS A CA 1
ATOM 726 C C . LYS A 1 94 ? 11.752 -3.317 5.875 1.00 97.69 94 LYS A C 1
ATOM 728 O O . LYS A 1 94 ? 11.669 -3.056 7.073 1.00 97.69 94 LYS A O 1
ATOM 733 N N . GLN A 1 95 ? 10.915 -2.751 5.006 1.00 97.50 95 GLN A N 1
ATOM 734 C CA . GLN A 1 95 ? 9.714 -2.037 5.441 1.00 97.50 95 GLN A CA 1
ATOM 735 C C . GLN A 1 95 ? 8.652 -3.007 5.956 1.00 97.50 95 GLN A C 1
ATOM 737 O O . GLN A 1 95 ? 8.057 -2.710 6.985 1.00 97.50 95 GLN A O 1
ATOM 742 N N . LEU A 1 96 ? 8.461 -4.147 5.290 1.00 97.81 96 LEU A N 1
ATOM 743 C CA . LEU A 1 96 ? 7.544 -5.194 5.734 1.00 97.81 96 LEU A CA 1
ATOM 744 C C . LEU A 1 96 ? 7.956 -5.753 7.098 1.00 97.81 96 LEU A C 1
ATOM 746 O O . LEU A 1 96 ? 7.132 -5.729 8.003 1.00 97.81 96 LEU A O 1
ATOM 750 N N . GLU A 1 97 ? 9.230 -6.111 7.283 1.00 97.62 97 GLU A N 1
ATOM 751 C CA . GLU A 1 97 ? 9.749 -6.616 8.568 1.00 97.62 97 GLU A CA 1
ATOM 752 C C . GLU A 1 97 ? 9.473 -5.638 9.727 1.00 97.62 97 GLU A C 1
ATOM 754 O O . GLU A 1 97 ? 8.968 -6.025 10.777 1.00 97.62 97 GLU A O 1
ATOM 759 N N . ARG A 1 98 ? 9.710 -4.333 9.524 1.00 97.56 98 ARG A N 1
ATOM 760 C CA . ARG A 1 98 ? 9.419 -3.310 10.549 1.00 97.56 98 ARG A CA 1
ATOM 761 C C . ARG A 1 98 ? 7.934 -3.185 10.875 1.00 97.56 98 ARG A C 1
ATOM 763 O O . ARG A 1 98 ? 7.578 -2.928 12.022 1.00 97.56 98 ARG A O 1
ATOM 770 N N . VAL A 1 99 ? 7.074 -3.301 9.864 1.00 98.06 99 VAL A N 1
ATOM 771 C CA . VAL A 1 99 ? 5.622 -3.251 10.067 1.00 98.06 99 VAL A CA 1
ATOM 772 C C . VAL A 1 99 ? 5.163 -4.486 10.833 1.00 98.06 99 VAL A C 1
ATOM 774 O O . VAL A 1 99 ? 4.353 -4.348 11.744 1.00 98.06 99 VAL A O 1
ATOM 777 N N . GLU A 1 100 ? 5.696 -5.664 10.513 1.00 97.69 100 GLU A N 1
ATOM 778 C CA . GLU A 1 100 ? 5.403 -6.906 11.230 1.00 97.69 100 GLU A CA 1
ATOM 779 C C . GLU A 1 100 ? 5.750 -6.768 12.720 1.00 97.69 100 GLU A C 1
ATOM 781 O O . GLU A 1 100 ? 4.851 -6.886 13.557 1.00 97.69 100 GLU A O 1
ATOM 786 N N . GLU A 1 101 ? 6.980 -6.366 13.055 1.00 97.56 101 GLU A N 1
ATOM 787 C CA . GLU A 1 101 ? 7.409 -6.139 14.446 1.00 97.56 101 GLU A CA 1
ATOM 788 C C . GLU A 1 101 ? 6.507 -5.137 15.193 1.00 97.56 101 GLU A C 1
ATOM 790 O O . GLU A 1 101 ? 6.079 -5.375 16.327 1.00 97.56 101 GLU A O 1
ATOM 795 N N . GLU A 1 102 ? 6.165 -4.011 14.557 1.00 97.94 102 GLU A N 1
ATOM 796 C CA . GLU A 1 102 ? 5.308 -2.993 15.170 1.00 97.94 102 GLU A CA 1
ATOM 797 C C . GLU A 1 102 ? 3.874 -3.505 15.392 1.00 97.94 102 GLU A C 1
ATOM 799 O O . GLU A 1 102 ? 3.226 -3.163 16.389 1.00 97.94 102 GLU A O 1
ATOM 804 N N . THR A 1 103 ? 3.353 -4.324 14.476 1.00 96.75 103 THR A N 1
ATOM 805 C CA . THR A 1 103 ? 2.019 -4.918 14.622 1.00 96.75 103 THR A CA 1
ATOM 806 C C . THR A 1 103 ? 1.966 -5.949 15.744 1.00 96.75 103 THR A C 1
ATOM 808 O O . THR A 1 103 ? 0.983 -5.966 16.491 1.00 96.75 103 THR A O 1
ATOM 811 N N . GLU A 1 104 ? 3.019 -6.746 15.922 1.00 97.31 104 GLU A N 1
ATOM 812 C CA . GLU A 1 104 ? 3.127 -7.715 17.014 1.00 97.31 104 GLU A CA 1
ATOM 813 C C . GLU A 1 104 ? 3.183 -7.023 18.383 1.00 97.31 104 GLU A C 1
ATOM 815 O O . GLU A 1 104 ? 2.405 -7.360 19.282 1.00 97.31 104 GLU A O 1
ATOM 820 N N . ASP A 1 105 ? 4.017 -5.990 18.535 1.00 97.38 105 ASP A N 1
ATOM 821 C CA . ASP A 1 105 ? 4.111 -5.214 19.780 1.00 97.38 105 ASP A CA 1
ATOM 822 C C . ASP A 1 105 ? 2.775 -4.534 20.135 1.00 97.38 105 ASP A C 1
ATOM 824 O O . ASP A 1 105 ? 2.301 -4.599 21.278 1.00 97.38 105 ASP A O 1
ATOM 828 N N . LYS A 1 106 ? 2.099 -3.932 19.146 1.00 97.31 106 LYS A N 1
ATOM 829 C CA . LYS A 1 106 ? 0.762 -3.346 19.343 1.00 97.31 106 LYS A CA 1
ATOM 830 C C . LYS A 1 106 ? -0.267 -4.397 19.752 1.00 97.31 106 LYS A C 1
ATOM 832 O O . LYS A 1 106 ? -1.088 -4.125 20.633 1.00 97.31 106 LYS A O 1
ATOM 837 N N . MET A 1 107 ? -0.228 -5.587 19.154 1.00 97.62 107 MET A N 1
ATOM 838 C CA . MET A 1 107 ? -1.125 -6.687 19.509 1.00 97.62 107 MET A CA 1
ATOM 839 C C . MET A 1 107 ? -0.906 -7.132 20.957 1.00 97.62 107 MET A C 1
ATOM 841 O O . MET A 1 107 ? -1.876 -7.300 21.700 1.00 97.62 107 MET A O 1
ATOM 845 N N . LEU A 1 108 ? 0.351 -7.235 21.393 1.00 97.75 108 LEU A N 1
ATOM 846 C CA . LEU A 1 108 ? 0.698 -7.605 22.762 1.00 97.75 108 LEU A CA 1
ATOM 847 C C . LEU A 1 108 ? 0.213 -6.555 23.776 1.00 97.75 108 LEU A C 1
ATOM 849 O O . LEU A 1 108 ? -0.397 -6.897 24.794 1.00 97.75 108 LEU A O 1
ATOM 853 N N . LYS A 1 109 ? 0.404 -5.264 23.478 1.00 97.62 109 LYS A N 1
ATOM 854 C CA . LYS A 1 109 ? -0.110 -4.153 24.300 1.00 97.62 109 LYS A CA 1
ATOM 855 C C . LYS A 1 109 ? -1.633 -4.179 24.399 1.00 97.62 109 LYS A C 1
ATOM 857 O O . LYS A 1 109 ? -2.177 -4.067 25.498 1.00 97.62 109 LYS A O 1
ATOM 862 N N . MET A 1 110 ? -2.322 -4.378 23.276 1.00 97.12 110 MET A N 1
ATOM 863 C CA . MET A 1 110 ? -3.781 -4.479 23.239 1.00 97.12 110 MET A CA 1
ATOM 864 C C . MET A 1 110 ? -4.288 -5.680 24.043 1.00 97.12 110 MET A C 1
ATOM 866 O O . MET A 1 110 ? -5.240 -5.544 24.811 1.00 97.12 110 MET A O 1
ATOM 870 N N . HIS A 1 111 ? -3.631 -6.836 23.931 1.00 97.44 111 HIS A N 1
ATOM 871 C CA . HIS A 1 111 ? -3.973 -8.022 24.712 1.00 97.44 111 HIS A CA 1
ATOM 872 C C . HIS A 1 111 ? -3.844 -7.766 26.221 1.00 97.44 111 HIS A C 1
ATOM 874 O O . HIS A 1 111 ? -4.752 -8.093 26.986 1.00 97.44 111 HIS A O 1
ATOM 880 N N . ASN A 1 112 ? -2.762 -7.115 26.656 1.00 97.62 112 ASN A N 1
ATOM 881 C CA . ASN A 1 112 ? -2.548 -6.779 28.065 1.00 97.62 112 ASN A CA 1
ATOM 882 C C . ASN A 1 112 ? -3.610 -5.811 28.608 1.00 97.62 112 ASN A C 1
ATOM 884 O O . ASN A 1 112 ? -4.128 -6.019 29.708 1.00 97.62 112 ASN A O 1
ATOM 888 N N . ILE A 1 113 ? -3.975 -4.788 27.828 1.00 98.12 113 ILE A N 1
ATOM 889 C CA . ILE A 1 113 ? -5.049 -3.852 28.185 1.00 98.12 113 ILE A CA 1
ATOM 890 C C . ILE A 1 113 ? -6.385 -4.592 28.289 1.00 98.12 113 ILE A C 1
ATOM 892 O O . ILE A 1 113 ? -7.078 -4.455 29.295 1.00 98.12 113 ILE A O 1
ATOM 896 N N . ASN A 1 114 ? -6.726 -5.428 27.307 1.00 97.75 114 ASN A N 1
ATOM 897 C CA . ASN A 1 114 ? -7.961 -6.212 27.327 1.00 97.75 114 ASN A CA 1
ATOM 898 C C . ASN A 1 114 ? -8.021 -7.140 28.547 1.00 97.75 114 ASN A C 1
ATOM 900 O O . ASN A 1 114 ? -9.041 -7.187 29.232 1.00 97.75 114 ASN A O 1
ATOM 904 N N . ALA A 1 115 ? -6.922 -7.823 28.876 1.00 98.25 115 ALA A N 1
ATOM 905 C CA . ALA A 1 115 ? -6.842 -8.680 30.055 1.00 98.25 115 ALA A CA 1
ATOM 906 C C . ALA A 1 115 ? -7.048 -7.898 31.364 1.00 98.25 115 ALA A C 1
ATOM 908 O O . ALA A 1 115 ? -7.709 -8.388 32.284 1.00 98.25 115 ALA A O 1
ATOM 909 N N . TYR A 1 116 ? -6.509 -6.679 31.458 1.00 98.12 116 TYR A N 1
ATOM 910 C CA . TYR A 1 116 ? -6.750 -5.791 32.595 1.00 98.12 116 TYR A CA 1
ATOM 911 C C . TYR A 1 116 ? -8.218 -5.350 32.674 1.00 98.12 116 TYR A C 1
ATOM 913 O O . TYR A 1 116 ? -8.843 -5.493 33.725 1.00 98.12 116 TYR A O 1
ATOM 921 N N . LEU A 1 117 ? -8.790 -4.883 31.562 1.00 98.00 117 LEU A N 1
ATOM 922 C CA . LEU A 1 117 ? -10.178 -4.422 31.500 1.00 98.00 117 LEU A CA 1
ATOM 923 C C . LEU A 1 117 ? -11.170 -5.535 31.852 1.00 98.00 117 LEU A C 1
ATOM 925 O O . LEU A 1 117 ? -12.116 -5.290 32.595 1.00 98.00 117 LEU A O 1
ATOM 929 N N . VAL A 1 118 ? -10.938 -6.767 31.388 1.00 98.19 118 VAL A N 1
ATOM 930 C CA . VAL A 1 118 ? -11.768 -7.930 31.743 1.00 98.19 118 VAL A CA 1
ATOM 931 C C . VAL A 1 118 ? -11.762 -8.167 33.254 1.00 98.19 118 VAL A C 1
ATOM 933 O O . VAL A 1 118 ? -12.830 -8.304 33.854 1.00 98.19 118 VAL A O 1
ATOM 936 N N . LYS A 1 119 ? -10.586 -8.140 33.895 1.00 98.00 119 LYS A N 1
ATOM 937 C CA . LYS A 1 119 ? -10.475 -8.290 35.356 1.00 98.00 119 LYS A CA 1
ATOM 938 C C . LYS A 1 119 ? -11.204 -7.175 36.101 1.00 98.00 119 LYS A C 1
ATOM 940 O O . LYS A 1 119 ? -11.866 -7.438 37.105 1.00 98.00 119 LYS A O 1
ATOM 945 N N . GLU A 1 120 ? -11.094 -5.938 35.629 1.00 98.19 120 GLU A N 1
ATOM 946 C CA . GLU A 1 120 ? -11.752 -4.803 36.274 1.00 98.19 120 GLU A CA 1
ATOM 947 C C . GLU A 1 120 ? -13.278 -4.871 36.123 1.00 98.19 120 GLU A C 1
ATOM 949 O O . GLU A 1 120 ? -14.012 -4.671 37.094 1.00 98.19 120 GLU A O 1
ATOM 954 N N . LEU A 1 121 ? -13.773 -5.283 34.952 1.00 98.06 121 LEU A N 1
ATOM 955 C CA . LEU A 1 121 ? -15.197 -5.539 34.727 1.00 98.06 121 LEU A CA 1
ATOM 956 C C . LEU A 1 121 ? -15.747 -6.619 35.666 1.00 98.06 121 LEU A C 1
ATOM 958 O O . LEU A 1 121 ? -16.849 -6.469 36.197 1.00 98.06 121 LEU A O 1
ATOM 962 N N . GLU A 1 122 ? -15.004 -7.699 35.907 1.00 97.88 122 GLU A N 1
ATOM 963 C CA . GLU A 1 122 ? -15.405 -8.739 36.862 1.00 97.88 122 GLU A CA 1
ATOM 964 C C . GLU A 1 122 ? -15.478 -8.216 38.302 1.00 97.88 122 GLU A C 1
ATOM 966 O O . GLU A 1 122 ? -16.429 -8.533 39.027 1.00 97.88 122 GLU A O 1
ATOM 971 N N . ARG A 1 123 ? -14.520 -7.375 38.715 1.00 97.88 123 ARG A N 1
ATOM 972 C CA . ARG A 1 123 ? -14.530 -6.731 40.040 1.00 97.88 123 ARG A CA 1
ATOM 973 C C . ARG A 1 123 ? -15.760 -5.852 40.218 1.00 97.88 123 ARG A C 1
ATOM 975 O O . ARG A 1 123 ? -16.469 -6.007 41.215 1.00 97.88 123 ARG A O 1
ATOM 982 N N . VAL A 1 124 ? -16.053 -4.996 39.239 1.00 98.12 124 VAL A N 1
ATOM 983 C CA . VAL A 1 124 ? -17.231 -4.116 39.254 1.00 98.12 124 VAL A CA 1
ATOM 984 C C . VAL A 1 124 ? -18.520 -4.936 39.293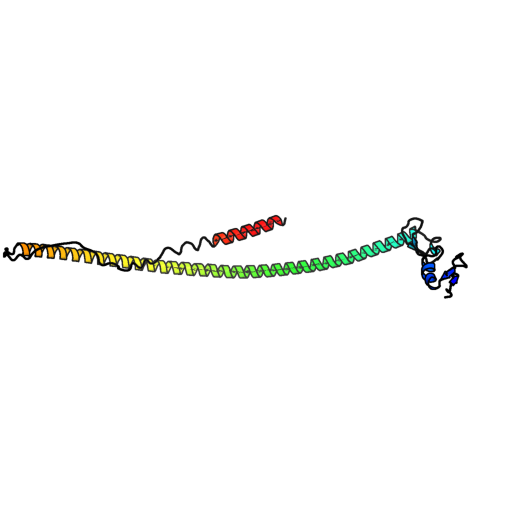 1.00 98.12 124 VAL A C 1
ATOM 986 O O . VAL A 1 124 ? -19.382 -4.683 40.133 1.00 98.12 124 VAL A O 1
ATOM 989 N N . LYS A 1 125 ? -18.641 -5.985 38.469 1.00 98.06 125 LYS A N 1
ATOM 990 C CA . LYS A 1 125 ? -19.806 -6.890 38.491 1.00 98.06 125 LYS A CA 1
ATOM 991 C C . LYS A 1 125 ? -20.017 -7.521 39.868 1.00 98.06 125 LYS A C 1
ATOM 993 O O . LYS A 1 125 ? -21.145 -7.566 40.360 1.00 98.06 125 LYS A O 1
ATOM 998 N N . LYS A 1 126 ? -18.945 -7.992 40.511 1.00 97.75 126 LYS A N 1
ATOM 999 C CA . LYS A 1 126 ? -19.010 -8.600 41.847 1.00 97.75 126 LYS A CA 1
ATOM 1000 C C . LYS A 1 126 ? -19.418 -7.586 42.918 1.00 97.75 126 LYS A C 1
ATOM 1002 O O . LYS A 1 126 ? -20.248 -7.915 43.767 1.00 97.75 126 LYS A O 1
ATOM 1007 N N . ALA A 1 127 ? -18.867 -6.373 42.872 1.00 97.69 127 ALA A N 1
ATOM 1008 C CA . ALA A 1 127 ? -19.237 -5.287 43.776 1.00 97.69 127 ALA A CA 1
ATOM 1009 C C . ALA A 1 127 ? -20.718 -4.911 43.613 1.00 97.69 127 ALA A C 1
ATOM 1011 O O . ALA A 1 127 ? -21.461 -4.941 44.593 1.00 97.69 127 ALA A O 1
ATOM 1012 N N . ASN A 1 128 ? -21.175 -4.699 42.376 1.00 97.31 128 ASN A N 1
ATOM 1013 C CA . ASN A 1 128 ? -22.572 -4.382 42.075 1.00 97.31 128 ASN A CA 1
ATOM 1014 C C . ASN A 1 128 ? -23.526 -5.474 42.565 1.00 97.31 128 ASN A C 1
ATOM 1016 O O . ASN A 1 128 ? -24.539 -5.169 43.188 1.00 97.31 128 ASN A O 1
ATOM 1020 N N . LYS A 1 129 ? -23.190 -6.755 42.364 1.00 97.56 129 LYS A N 1
ATOM 1021 C CA . LYS A 1 129 ? -23.995 -7.873 42.878 1.00 97.56 129 LYS A CA 1
ATOM 1022 C C . LYS A 1 129 ? -24.112 -7.844 44.407 1.00 97.56 129 LYS A C 1
ATOM 1024 O O . LYS A 1 129 ? -25.187 -8.111 44.943 1.00 97.56 129 LYS A O 1
ATOM 1029 N N . LYS A 1 130 ? -23.022 -7.520 45.114 1.00 96.94 130 LYS A N 1
ATOM 1030 C CA . LYS A 1 130 ? -23.011 -7.413 46.580 1.00 96.94 130 LYS A CA 1
ATOM 1031 C C . LYS A 1 130 ? -23.877 -6.251 47.063 1.00 96.94 130 LYS A C 1
ATOM 1033 O O . LYS A 1 130 ? -24.677 -6.448 47.974 1.00 96.94 130 LYS A O 1
ATOM 1038 N N . GLU A 1 131 ? -23.739 -5.073 46.458 1.00 96.94 131 GLU A N 1
ATOM 1039 C CA . GLU A 1 131 ? -24.561 -3.909 46.809 1.00 96.94 131 GLU A CA 1
ATOM 1040 C C . GLU A 1 131 ? -26.042 -4.159 46.512 1.00 96.94 131 GLU A C 1
ATOM 1042 O O . GLU A 1 131 ? -26.886 -3.908 47.369 1.00 96.94 131 GLU A O 1
ATOM 1047 N N . MET A 1 132 ? -26.363 -4.778 45.372 1.00 96.50 132 MET A N 1
ATOM 1048 C CA . MET A 1 132 ? -27.741 -5.137 45.033 1.00 96.50 132 MET A CA 1
ATOM 1049 C C . MET A 1 132 ? -28.362 -6.080 46.071 1.00 96.50 132 MET A C 1
ATOM 1051 O O . MET A 1 132 ? -29.494 -5.877 46.501 1.00 96.50 132 MET A O 1
ATOM 1055 N N . SER A 1 133 ? -27.603 -7.068 46.555 1.00 96.69 133 SER A N 1
ATOM 1056 C CA . SER A 1 133 ? -28.063 -7.954 47.631 1.00 96.69 133 SER A CA 1
ATOM 1057 C C . SER A 1 133 ? -28.329 -7.211 48.945 1.00 96.69 133 SER A C 1
ATOM 1059 O O . SER A 1 133 ? -29.259 -7.579 49.661 1.00 96.69 133 SER A O 1
ATOM 1061 N N . LYS A 1 134 ? -27.541 -6.179 49.279 1.00 97.31 134 LYS A N 1
ATOM 1062 C CA . LYS A 1 134 ? -27.788 -5.349 50.470 1.00 97.31 134 LYS A CA 1
ATOM 1063 C C . LYS A 1 134 ? -29.063 -4.527 50.318 1.00 97.31 134 LYS A C 1
ATOM 1065 O 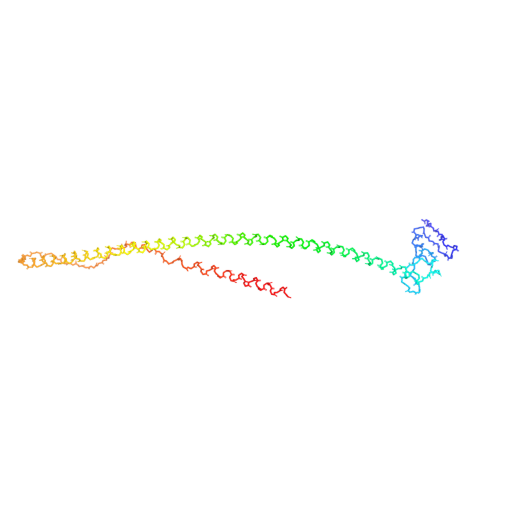O . LYS A 1 134 ? -29.856 -4.487 51.251 1.00 97.31 134 LYS A O 1
ATOM 1070 N N . ILE A 1 135 ? -29.265 -3.907 49.153 1.00 96.69 135 ILE A N 1
ATOM 1071 C CA . ILE A 1 135 ? -30.469 -3.119 48.853 1.00 96.69 135 ILE A CA 1
ATOM 1072 C C . ILE A 1 135 ? -31.714 -4.000 48.969 1.00 96.69 135 ILE A C 1
ATOM 1074 O O . ILE A 1 135 ? -32.661 -3.623 49.652 1.00 96.69 135 ILE A O 1
ATOM 1078 N N . LEU A 1 136 ? -31.686 -5.204 48.387 1.00 96.00 136 LEU A N 1
ATOM 1079 C CA . LEU A 1 136 ? -32.783 -6.167 48.514 1.00 96.00 136 LEU A CA 1
ATOM 1080 C C . LEU A 1 136 ? -33.079 -6.511 49.981 1.00 96.00 136 LEU A C 1
ATOM 1082 O O . LEU A 1 136 ? -34.241 -6.521 50.380 1.00 96.00 136 LEU A O 1
ATOM 1086 N N . GLY A 1 137 ? -32.044 -6.726 50.800 1.00 96.88 137 GLY A N 1
ATOM 1087 C CA . GLY A 1 137 ? -32.209 -6.977 52.235 1.00 96.88 137 GLY A CA 1
ATOM 1088 C C . GLY A 1 137 ? -32.800 -5.787 53.003 1.00 96.88 137 GLY A C 1
ATOM 1089 O O . GLY A 1 137 ? -33.664 -5.970 53.859 1.00 96.88 137 GLY A O 1
ATOM 1090 N N . ILE A 1 138 ? -32.374 -4.559 52.692 1.00 96.94 138 ILE A N 1
ATOM 1091 C CA . ILE A 1 138 ? -32.936 -3.338 53.290 1.00 96.94 138 ILE A CA 1
ATOM 1092 C C . ILE A 1 138 ? -34.411 -3.191 52.908 1.00 96.94 138 ILE A C 1
ATOM 1094 O O . ILE A 1 138 ? -35.240 -2.965 53.788 1.00 96.94 138 ILE A O 1
ATOM 1098 N N . ASN A 1 139 ? -34.746 -3.367 51.629 1.00 95.56 139 ASN A N 1
ATOM 1099 C CA . ASN A 1 139 ? -36.119 -3.264 51.143 1.00 95.56 139 ASN A CA 1
ATOM 1100 C C . ASN A 1 139 ? -37.032 -4.294 51.817 1.00 95.56 139 ASN A C 1
ATOM 1102 O O . ASN A 1 139 ? -38.105 -3.923 52.281 1.00 95.56 139 ASN A O 1
ATOM 1106 N N . ALA A 1 140 ? -36.589 -5.548 51.955 1.00 96.06 140 ALA A N 1
ATOM 1107 C CA . ALA A 1 140 ? -37.348 -6.582 52.661 1.00 96.06 140 ALA A CA 1
ATOM 1108 C C . ALA A 1 140 ? -37.652 -6.187 54.120 1.00 96.06 140 ALA A C 1
ATOM 1110 O O . ALA A 1 140 ? -38.799 -6.251 54.556 1.00 96.06 140 ALA A O 1
ATOM 1111 N N . ASN A 1 141 ? -36.648 -5.687 54.851 1.00 96.69 141 ASN A N 1
ATOM 1112 C CA . ASN A 1 141 ? -36.831 -5.214 56.227 1.00 96.69 141 ASN A CA 1
ATOM 1113 C C . ASN A 1 141 ? -37.782 -4.008 56.327 1.00 96.69 141 ASN A C 1
ATOM 1115 O O . ASN A 1 141 ? -38.499 -3.863 57.318 1.00 96.69 141 ASN A O 1
ATOM 1119 N N . LEU A 1 142 ? -37.754 -3.100 55.347 1.00 96.31 142 LEU A N 1
ATOM 1120 C CA . LEU A 1 142 ? -38.655 -1.946 55.309 1.00 96.31 142 LEU A CA 1
ATOM 1121 C C . LEU A 1 142 ? -40.100 -2.375 55.053 1.00 96.31 142 LEU A C 1
ATOM 1123 O O . LEU A 1 142 ? -40.985 -1.885 55.750 1.00 96.31 142 LEU A O 1
ATOM 1127 N N . VAL A 1 143 ? -40.326 -3.311 54.128 1.00 96.81 143 VAL A N 1
ATOM 1128 C CA . VAL A 1 143 ? -41.653 -3.893 53.866 1.00 96.81 143 VAL A CA 1
ATOM 1129 C C . VAL A 1 143 ? -42.223 -4.511 55.142 1.00 96.81 143 VAL A C 1
ATOM 1131 O O . VAL A 1 143 ? -43.312 -4.138 55.564 1.00 96.81 143 VAL A O 1
ATOM 1134 N N . GLU A 1 144 ? -41.447 -5.338 55.845 1.00 95.75 144 GLU A N 1
ATOM 1135 C CA . GLU A 1 144 ? -41.896 -5.979 57.089 1.00 95.75 144 GLU A CA 1
ATOM 1136 C C . GLU A 1 144 ? -42.226 -4.961 58.204 1.00 95.75 144 GLU A C 1
ATOM 1138 O O . GLU A 1 144 ? -43.130 -5.155 59.022 1.00 95.75 144 GLU A O 1
ATOM 1143 N N . LYS A 1 145 ? -41.489 -3.843 58.270 1.00 96.56 145 LYS A N 1
ATOM 1144 C CA . LYS A 1 145 ? -41.799 -2.750 59.205 1.00 96.56 145 LYS A CA 1
ATOM 1145 C C . LYS A 1 145 ? -43.076 -2.008 58.816 1.00 96.56 145 LYS A C 1
ATOM 1147 O O . LYS A 1 145 ? -43.833 -1.646 59.715 1.00 96.56 145 LYS A O 1
ATOM 1152 N N . LEU A 1 146 ? -43.306 -1.771 57.525 1.00 95.38 146 LEU A N 1
ATOM 1153 C CA . LEU A 1 146 ? -44.519 -1.119 57.027 1.00 95.38 146 LEU A CA 1
ATOM 1154 C C . LEU A 1 146 ? -45.757 -1.971 57.320 1.00 95.38 146 LEU A C 1
ATOM 1156 O O . LEU A 1 146 ? -46.695 -1.452 57.918 1.00 95.38 146 LEU A O 1
ATOM 1160 N N . GLU A 1 147 ? -45.709 -3.277 57.052 1.00 95.31 147 GLU A N 1
ATOM 1161 C CA . GLU A 1 147 ? -46.800 -4.216 57.366 1.00 95.31 147 GLU A CA 1
ATOM 1162 C C . GLU A 1 147 ? -47.160 -4.204 58.863 1.00 95.31 147 GLU A C 1
ATOM 1164 O O . GLU A 1 147 ? -48.331 -4.210 59.249 1.00 95.31 147 GLU A O 1
ATOM 1169 N N . ARG A 1 148 ? -46.154 -4.124 59.747 1.00 95.00 148 ARG A N 1
ATOM 1170 C CA . ARG A 1 148 ? -46.382 -3.999 61.198 1.00 95.00 148 ARG A CA 1
ATOM 1171 C C . ARG A 1 148 ? -47.063 -2.687 61.583 1.00 95.00 148 ARG A C 1
ATOM 1173 O O . ARG A 1 148 ? -47.902 -2.683 62.485 1.00 95.00 148 ARG A O 1
ATOM 1180 N N . VAL A 1 149 ? -46.692 -1.579 60.943 1.00 95.25 149 VAL A N 1
ATOM 1181 C CA . VAL A 1 149 ? -47.324 -0.271 61.173 1.00 95.25 149 VAL A CA 1
ATOM 1182 C C . VAL A 1 149 ? -48.766 -0.277 60.675 1.00 95.25 149 VAL A C 1
ATOM 1184 O O . VAL A 1 149 ? -49.644 0.197 61.394 1.00 95.25 149 VAL A O 1
ATOM 1187 N N . GLU A 1 150 ? -49.019 -0.846 59.497 1.00 94.31 150 GLU A N 1
ATOM 1188 C CA . GLU A 1 150 ? -50.363 -1.006 58.935 1.00 94.31 150 GLU A CA 1
ATOM 1189 C C . GLU A 1 150 ? -51.258 -1.807 59.883 1.00 94.31 150 GLU A C 1
ATOM 1191 O O . GLU A 1 150 ? -52.273 -1.283 60.341 1.00 94.31 150 GLU A O 1
ATOM 1196 N N . LYS A 1 151 ? -50.818 -2.994 60.315 1.00 92.94 151 LYS A N 1
ATOM 1197 C CA . LYS A 1 151 ? -51.561 -3.822 61.277 1.00 92.94 151 LYS A CA 1
ATOM 1198 C C . LYS A 1 151 ? -51.811 -3.105 62.607 1.00 92.94 151 LYS A C 1
ATOM 1200 O O . LYS A 1 151 ? -52.914 -3.130 63.148 1.00 92.94 151 LYS A O 1
ATOM 1205 N N . GLY A 1 152 ? -50.803 -2.405 63.129 1.00 93.44 152 GLY A N 1
ATOM 1206 C CA . GLY A 1 152 ? -50.950 -1.609 64.348 1.00 93.44 152 GLY A CA 1
ATOM 1207 C C . GLY A 1 152 ? -51.951 -0.455 64.204 1.00 93.44 152 GLY A C 1
ATOM 1208 O O . GLY A 1 152 ? -52.621 -0.095 65.177 1.00 93.44 152 GLY A O 1
ATOM 1209 N N . ASN A 1 153 ? -52.074 0.128 63.011 1.00 92.12 153 ASN A N 1
ATOM 1210 C CA . ASN A 1 153 ? -53.072 1.151 62.709 1.00 92.12 153 ASN A CA 1
ATOM 1211 C C . ASN A 1 153 ? -54.478 0.548 62.567 1.00 92.12 153 ASN A C 1
ATOM 1213 O O . ASN A 1 153 ? -55.423 1.124 63.106 1.00 92.12 153 ASN A O 1
ATOM 1217 N N . GLU A 1 154 ? -54.620 -0.615 61.929 1.00 92.50 154 GLU A N 1
ATOM 1218 C CA . GLU A 1 154 ? -55.884 -1.362 61.839 1.00 92.50 154 GLU A CA 1
ATOM 1219 C C . GLU A 1 154 ? -56.432 -1.737 63.225 1.00 92.50 154 GLU A C 1
ATOM 1221 O O . GLU A 1 154 ? -57.613 -1.513 63.519 1.00 92.50 154 GLU A O 1
ATOM 1226 N N . ASP A 1 155 ? -55.568 -2.215 64.124 1.00 91.62 155 ASP A N 1
ATOM 1227 C CA . ASP A 1 155 ? -55.930 -2.545 65.507 1.00 91.62 155 ASP A CA 1
ATOM 1228 C C . ASP A 1 155 ? -56.422 -1.307 66.279 1.00 91.62 155 ASP A C 1
ATOM 1230 O O . ASP A 1 155 ? -57.415 -1.360 67.015 1.00 91.62 155 ASP A O 1
ATOM 1234 N N . LYS A 1 156 ? -55.739 -0.163 66.118 1.00 92.69 156 LYS A N 1
ATOM 1235 C CA . LYS A 1 156 ? -56.146 1.115 66.730 1.00 92.69 156 LYS A CA 1
ATOM 1236 C C . LYS A 1 156 ? -57.476 1.609 66.164 1.00 92.69 156 LYS A C 1
ATOM 1238 O O . LYS A 1 156 ? -58.344 2.006 66.943 1.00 92.69 156 LYS A O 1
ATOM 1243 N N . MET A 1 157 ? -57.655 1.550 64.844 1.00 90.06 157 MET A N 1
ATOM 1244 C CA . MET A 1 157 ? -58.909 1.903 64.173 1.00 90.06 157 MET A CA 1
ATOM 1245 C C . MET A 1 157 ? -60.072 1.052 64.684 1.00 90.06 157 MET A C 1
ATOM 1247 O O . MET A 1 157 ? -61.129 1.588 65.012 1.00 90.06 157 MET A O 1
ATOM 1251 N N . SER A 1 158 ? -59.864 -0.254 64.844 1.00 91.31 158 SER A N 1
ATOM 1252 C CA . SER A 1 158 ? -60.870 -1.180 65.375 1.00 91.31 158 SER A CA 1
ATOM 1253 C C . SER A 1 158 ? -61.266 -0.841 66.816 1.00 91.31 158 SER A C 1
ATOM 1255 O O . SER A 1 158 ? -62.452 -0.790 67.148 1.00 91.31 158 SER A O 1
ATOM 1257 N N . LYS A 1 159 ? -60.290 -0.531 67.682 1.00 92.56 159 LYS A N 1
ATOM 1258 C CA . LYS A 1 159 ? -60.558 -0.066 69.057 1.00 92.56 159 LYS A CA 1
ATOM 1259 C C . LYS A 1 159 ? -61.356 1.234 69.070 1.00 92.56 159 LYS A C 1
ATOM 1261 O O . LYS A 1 159 ? -62.316 1.342 69.828 1.00 92.56 159 LYS A O 1
ATOM 1266 N N . MET A 1 160 ? -60.996 2.195 68.222 1.00 89.69 160 MET A N 1
ATOM 1267 C CA . MET A 1 160 ? -61.704 3.469 68.108 1.00 89.69 160 MET A CA 1
ATOM 1268 C C . MET A 1 160 ? -63.153 3.279 67.637 1.00 89.69 160 MET A C 1
ATOM 1270 O O . MET A 1 160 ? -64.057 3.862 68.231 1.00 89.69 160 MET A O 1
ATOM 1274 N N . TYR A 1 161 ? -63.400 2.421 66.640 1.00 88.06 161 TYR A N 1
ATOM 1275 C CA . TYR A 1 161 ? -64.757 2.068 66.206 1.00 88.06 161 TYR A CA 1
ATOM 1276 C C . TYR A 1 161 ? -65.589 1.471 67.345 1.00 88.06 161 TYR A C 1
ATOM 1278 O O . TYR A 1 161 ? -66.735 1.875 67.543 1.00 88.06 161 TYR A O 1
ATOM 1286 N N . ASN A 1 162 ? -65.008 0.565 68.136 1.00 88.75 162 ASN A N 1
ATOM 1287 C CA . ASN A 1 162 ? -65.676 -0.024 69.298 1.00 88.75 162 ASN A CA 1
ATOM 1288 C C . ASN A 1 162 ? -65.988 1.016 70.386 1.00 88.75 162 ASN A C 1
ATOM 1290 O O . ASN A 1 162 ? -67.089 1.012 70.940 1.00 88.75 162 ASN A O 1
ATOM 1294 N N . ILE A 1 163 ? -65.052 1.929 70.673 1.00 90.00 163 ILE A N 1
ATOM 1295 C CA . ILE A 1 163 ? -65.265 3.036 71.619 1.00 90.00 163 ILE A CA 1
ATOM 1296 C C . ILE A 1 163 ? -66.406 3.935 71.133 1.00 90.00 163 ILE A C 1
ATOM 1298 O O . ILE A 1 163 ? -67.345 4.177 71.890 1.00 90.00 163 ILE A O 1
ATOM 1302 N N . ASN A 1 164 ? -66.383 4.365 69.868 1.00 84.81 164 ASN A N 1
ATOM 1303 C CA . ASN A 1 164 ? -67.458 5.172 69.285 1.00 84.81 164 ASN A CA 1
ATOM 1304 C C . ASN A 1 164 ? -68.808 4.449 69.336 1.00 84.81 164 ASN A C 1
ATOM 1306 O O . ASN A 1 164 ? -69.811 5.049 69.713 1.00 84.81 164 ASN A O 1
ATOM 1310 N N . ALA A 1 165 ? -68.848 3.154 69.015 1.00 87.00 165 ALA A N 1
ATOM 1311 C CA . ALA A 1 165 ? -70.071 2.361 69.097 1.00 87.00 165 ALA A CA 1
ATOM 1312 C C . ALA A 1 165 ? -70.639 2.305 70.527 1.00 87.00 165 ALA A C 1
ATOM 1314 O O . ALA A 1 165 ? -71.856 2.373 70.708 1.00 87.00 165 ALA A O 1
ATOM 1315 N N . ASN A 1 166 ? -69.778 2.211 71.544 1.00 84.69 166 ASN A N 1
ATOM 1316 C CA . ASN A 1 166 ? -70.186 2.254 72.948 1.00 84.69 166 ASN A CA 1
ATOM 1317 C C . ASN A 1 166 ? -70.678 3.647 73.363 1.00 84.69 166 ASN A C 1
ATOM 1319 O O . ASN A 1 166 ? -71.746 3.741 73.962 1.00 84.69 166 ASN A O 1
ATOM 1323 N N . LEU A 1 167 ? -69.977 4.719 72.981 1.00 85.56 167 LEU A N 1
ATOM 1324 C CA . LEU A 1 167 ? -70.410 6.100 73.235 1.00 85.56 167 LEU A CA 1
ATOM 1325 C C . LEU A 1 167 ? -71.781 6.395 72.611 1.00 85.56 167 LEU A C 1
ATOM 1327 O O . LEU A 1 167 ? -72.643 6.980 73.258 1.00 85.56 167 LEU A O 1
ATOM 1331 N N . VAL A 1 168 ? -72.034 5.931 71.384 1.00 82.69 168 VAL A N 1
ATOM 1332 C CA . VAL A 1 168 ? -73.346 6.068 70.728 1.00 82.69 168 VAL A CA 1
ATOM 1333 C C . VAL A 1 168 ? -74.441 5.310 71.489 1.00 82.69 168 VAL A C 1
ATOM 1335 O O . VAL A 1 168 ? -75.570 5.792 71.581 1.00 82.69 168 VAL A O 1
ATOM 1338 N N . LYS A 1 169 ? -74.144 4.129 72.046 1.00 82.44 169 LYS A N 1
ATOM 1339 C CA . LYS A 1 169 ? -75.097 3.384 72.890 1.00 82.44 169 LYS A CA 1
ATOM 1340 C C . LYS A 1 169 ? -75.384 4.109 74.207 1.00 82.44 169 LYS A C 1
ATOM 1342 O O . LYS A 1 169 ? -76.541 4.140 74.615 1.00 82.44 169 LYS A O 1
ATOM 1347 N N . GLU A 1 170 ? -74.367 4.687 74.844 1.00 79.06 170 GLU A N 1
ATOM 1348 C CA . GLU A 1 170 ? -74.503 5.510 76.057 1.00 79.06 170 GLU A CA 1
ATOM 1349 C C . GLU A 1 170 ? -75.361 6.759 75.788 1.00 79.06 170 GLU A C 1
ATOM 1351 O O . GLU A 1 170 ? -76.326 7.006 76.507 1.00 79.06 170 GLU A O 1
ATOM 1356 N N . LEU A 1 171 ? -75.110 7.476 74.684 1.00 77.50 171 LEU A N 1
ATOM 1357 C CA . LEU A 1 171 ? -75.919 8.627 74.257 1.00 77.50 171 LEU A CA 1
ATOM 1358 C C . LEU A 1 171 ? -77.389 8.265 74.001 1.00 77.50 171 LEU A C 1
ATOM 1360 O O . LEU A 1 171 ? -78.271 9.051 74.320 1.00 77.50 171 LEU A O 1
ATOM 1364 N N . LYS A 1 172 ? -77.676 7.068 73.471 1.00 76.31 172 LYS A N 1
ATOM 1365 C CA . LYS A 1 172 ? -79.054 6.573 73.274 1.00 76.31 172 LYS A CA 1
ATOM 1366 C C . LYS A 1 172 ? -79.755 6.151 74.573 1.00 76.31 172 LYS A C 1
ATOM 1368 O O . LYS A 1 172 ? -80.975 6.010 74.575 1.00 76.31 172 LYS A O 1
ATOM 1373 N N . ARG A 1 173 ? -79.005 5.883 75.649 1.00 70.50 173 ARG A N 1
ATOM 1374 C CA . ARG A 1 173 ? -79.540 5.525 76.978 1.00 70.50 173 ARG A CA 1
ATOM 1375 C C . ARG A 1 173 ? -79.815 6.746 77.850 1.00 70.50 173 ARG A C 1
ATOM 1377 O O . ARG A 1 173 ? -80.641 6.653 78.757 1.00 70.50 173 ARG A O 1
ATOM 1384 N N . ALA A 1 174 ? -79.168 7.876 77.578 1.00 60.62 174 ALA A N 1
ATOM 1385 C CA . ALA A 1 174 ? -79.597 9.156 78.120 1.00 60.62 174 ALA A CA 1
ATOM 1386 C C . ALA A 1 174 ? -80.998 9.482 77.560 1.00 60.62 174 ALA A C 1
ATOM 1388 O O . ALA A 1 174 ? -81.193 9.532 76.347 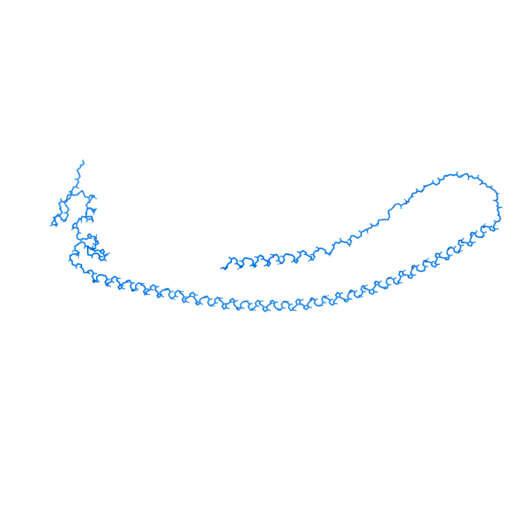1.00 60.62 174 ALA A O 1
ATOM 1389 N N . LYS A 1 175 ? -82.000 9.628 78.438 1.00 46.50 175 LYS A N 1
ATOM 1390 C CA . LYS A 1 175 ? -83.369 10.020 78.053 1.00 46.50 175 LYS A CA 1
ATOM 1391 C C . LYS A 1 175 ? -83.375 11.385 77.343 1.00 46.50 175 LYS A C 1
ATOM 1393 O O . LYS A 1 175 ? -82.525 12.218 77.660 1.00 46.50 175 LYS A O 1
ATOM 1398 N N . PRO A 1 176 ? -84.344 11.627 76.438 1.00 45.97 176 PRO A N 1
ATOM 1399 C CA . PRO A 1 176 ? -84.429 12.876 75.699 1.00 45.97 176 PRO A CA 1
ATOM 1400 C C . PRO A 1 176 ? -84.798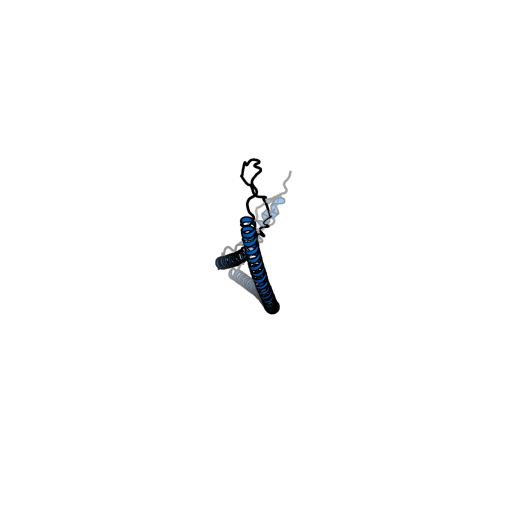 14.014 76.652 1.00 45.97 176 PRO A C 1
ATOM 1402 O O . PRO A 1 176 ? -85.715 13.882 77.463 1.00 45.97 176 PRO A O 1
ATOM 1405 N N . VAL A 1 177 ? -84.084 15.127 76.532 1.00 42.09 177 VAL A N 1
ATOM 1406 C CA . VAL A 1 177 ? -84.590 16.442 76.919 1.00 42.09 177 VAL A CA 1
ATOM 1407 C C . VAL A 1 177 ? -84.869 17.154 75.596 1.00 42.09 177 VAL A C 1
ATOM 1409 O O . VAL A 1 177 ? -83.943 17.579 74.911 1.00 42.09 177 VAL A O 1
ATOM 1412 N N . GLU A 1 178 ? -86.143 17.139 75.201 1.00 36.75 178 GLU A N 1
ATOM 1413 C CA . GLU A 1 178 ? -86.763 18.088 74.261 1.00 36.75 178 GLU A CA 1
ATOM 1414 C C . GLU A 1 178 ? -86.583 19.506 74.841 1.00 36.75 178 GLU A C 1
ATOM 1416 O O . GLU A 1 178 ? -86.606 19.666 76.059 1.00 36.75 178 GLU A O 1
ATOM 1421 N N . ASP A 1 179 ? -86.402 20.606 74.124 1.00 34.06 179 ASP A N 1
ATOM 1422 C CA . ASP A 1 179 ? -86.323 20.938 72.707 1.00 34.06 179 ASP A CA 1
ATOM 1423 C C . ASP A 1 179 ? -85.677 22.337 72.671 1.00 34.06 179 ASP A C 1
ATOM 1425 O O . ASP A 1 179 ? -86.034 23.188 73.483 1.00 34.06 179 ASP A O 1
ATOM 1429 N N . GLU A 1 180 ? -84.816 22.627 71.696 1.00 32.50 180 GLU A N 1
ATOM 1430 C CA . GLU A 1 180 ? -84.933 23.912 70.999 1.00 32.50 180 GLU A CA 1
ATOM 1431 C C . GLU A 1 180 ? -84.404 23.780 69.567 1.00 32.50 180 GLU A C 1
ATOM 1433 O O . GLU A 1 180 ? -83.210 23.637 69.296 1.00 32.50 180 GLU A O 1
ATOM 1438 N N . LYS A 1 181 ? -85.366 23.772 68.640 1.00 35.41 181 LYS A N 1
ATOM 1439 C CA . LYS A 1 181 ? -85.182 23.938 67.201 1.00 35.41 181 LYS A CA 1
ATOM 1440 C C . LYS A 1 181 ? -84.577 25.313 66.923 1.00 35.41 181 LYS A C 1
ATOM 1442 O O . LYS A 1 181 ? -85.230 26.319 67.175 1.00 35.41 181 LYS A O 1
ATOM 1447 N N . VAL A 1 182 ? -83.438 25.337 66.236 1.00 36.56 182 VAL A N 1
ATOM 1448 C CA . VAL A 1 182 ? -83.182 26.337 65.193 1.00 36.56 182 VAL A CA 1
ATOM 1449 C C . VAL A 1 182 ? -82.729 25.606 63.930 1.00 36.56 182 VAL A C 1
ATOM 1451 O O . VAL A 1 182 ? -82.089 24.557 63.970 1.00 36.56 182 VAL A O 1
ATOM 1454 N N . GLU A 1 183 ? -83.219 26.138 62.823 1.00 32.69 183 GLU A N 1
ATOM 1455 C CA . GLU A 1 183 ? -83.523 25.500 61.556 1.00 32.69 183 GLU A CA 1
ATOM 1456 C C . GLU A 1 183 ? -82.319 25.061 60.713 1.00 32.69 183 GLU A C 1
ATOM 1458 O O . GLU A 1 183 ? -81.237 25.641 60.702 1.00 32.69 183 GLU A O 1
ATOM 1463 N N . SER A 1 184 ? -82.593 24.015 59.941 1.00 38.75 184 SER A N 1
ATOM 1464 C CA . SER A 1 184 ? -81.806 23.433 58.860 1.00 38.75 184 SER A CA 1
ATOM 1465 C C . SER A 1 184 ? -81.764 24.297 57.598 1.00 38.75 184 SER A C 1
ATOM 1467 O O . SER A 1 184 ? -82.822 24.783 57.196 1.00 38.75 184 SER A O 1
ATOM 1469 N N . SER A 1 185 ? -80.629 24.305 56.877 1.00 35.62 185 SER A N 1
ATOM 1470 C CA . SER A 1 185 ? -80.549 24.112 55.404 1.00 35.62 185 SER A CA 1
ATOM 1471 C C . SER A 1 185 ? -79.108 24.252 54.853 1.00 35.62 185 SER A C 1
ATOM 1473 O O . SER A 1 185 ? -78.233 24.698 55.590 1.00 35.62 185 SER A O 1
ATOM 1475 N N . PRO A 1 186 ? -78.781 23.751 53.638 1.00 46.19 186 PRO A N 1
ATOM 1476 C CA . PRO A 1 186 ? -78.118 22.451 53.530 1.00 46.19 186 PRO A CA 1
ATOM 1477 C C . PRO A 1 186 ? -76.829 22.456 52.674 1.00 46.19 186 PRO A C 1
ATOM 1479 O O . PRO A 1 186 ? -76.562 23.365 51.901 1.00 46.19 186 PRO A O 1
ATOM 1482 N N . VAL A 1 187 ? -76.060 21.372 52.841 1.00 41.25 187 VAL A N 1
ATOM 1483 C CA . VAL A 1 187 ? -75.308 20.572 51.844 1.00 41.25 187 VAL A CA 1
ATOM 1484 C C . VAL A 1 187 ? -74.872 21.261 50.535 1.00 41.25 187 VAL A C 1
ATOM 1486 O O . VAL A 1 187 ? -75.704 21.688 49.749 1.00 41.25 187 VAL A O 1
ATOM 1489 N N . VAL A 1 188 ? -73.572 21.203 50.223 1.00 33.56 188 VAL A N 1
ATOM 1490 C CA . VAL A 1 188 ? -72.965 20.516 49.052 1.00 33.56 188 VAL A CA 1
ATOM 1491 C C . VAL A 1 188 ? -71.475 20.886 49.017 1.00 33.56 188 VAL A C 1
ATOM 1493 O O . VAL A 1 188 ? -71.093 22.039 49.189 1.00 33.56 188 VAL A O 1
ATOM 1496 N N . GLY A 1 189 ? -70.631 19.861 48.895 1.00 40.28 189 GLY A N 1
ATOM 1497 C CA . GLY A 1 189 ? -69.201 19.943 49.163 1.00 40.28 189 GLY A CA 1
ATOM 1498 C C . GLY A 1 189 ? -68.326 20.570 48.084 1.00 40.28 189 GLY A C 1
ATOM 1499 O O . GLY A 1 189 ? -68.765 20.878 46.984 1.00 40.28 189 GLY A O 1
ATOM 1500 N N . GLN A 1 190 ? -67.040 20.648 48.418 1.00 31.52 190 GLN A N 1
ATOM 1501 C CA . GLN A 1 190 ? -65.915 20.509 47.496 1.00 31.52 190 GLN A CA 1
ATOM 1502 C C . GLN A 1 190 ? -64.621 20.272 48.302 1.00 31.52 190 GLN A C 1
ATOM 1504 O O . GLN A 1 190 ? -64.532 20.697 49.456 1.00 31.52 190 GLN A O 1
ATOM 1509 N N . PRO A 1 191 ? -63.648 19.535 47.738 1.00 42.25 191 PRO A N 1
ATOM 1510 C CA . PRO A 1 191 ? -62.460 19.054 48.439 1.00 42.25 191 PRO A CA 1
ATOM 1511 C C . PRO A 1 191 ? -61.359 20.129 48.481 1.00 42.25 191 PRO A C 1
ATOM 1513 O O . PRO A 1 191 ? -61.274 20.935 47.553 1.00 42.25 191 PRO A O 1
ATOM 1516 N N . PRO A 1 192 ? -60.449 20.135 49.474 1.00 36.88 192 PRO A N 1
ATOM 1517 C CA . PRO A 1 192 ? -59.221 20.898 49.346 1.00 36.88 192 PRO A CA 1
ATOM 1518 C C . PRO A 1 192 ? -58.227 20.135 48.463 1.00 36.88 192 PRO A C 1
ATOM 1520 O O . PRO A 1 192 ? -57.777 19.026 48.754 1.00 36.88 192 PRO A O 1
ATOM 1523 N N . ASP A 1 193 ? -57.937 20.784 47.348 1.00 33.91 193 ASP A N 1
ATOM 1524 C CA . ASP A 1 193 ? -57.034 20.404 46.281 1.00 33.91 193 ASP A CA 1
ATOM 1525 C C . ASP A 1 193 ? -55.552 20.369 46.725 1.00 33.91 193 ASP A C 1
ATOM 1527 O O . ASP A 1 193 ? -55.084 21.226 47.474 1.00 33.91 193 ASP A O 1
ATOM 1531 N N . LYS A 1 194 ? -54.803 19.438 46.114 1.00 38.75 194 LYS A N 1
ATOM 1532 C CA . LYS A 1 194 ? -53.346 19.464 45.838 1.00 38.75 194 LYS A CA 1
ATOM 1533 C C . LYS A 1 194 ? -52.365 19.161 46.984 1.00 38.75 194 LYS A C 1
ATOM 1535 O O . LYS A 1 194 ? -51.564 20.000 47.393 1.00 38.75 194 LYS A O 1
ATOM 1540 N N . ILE A 1 195 ? -52.231 17.870 47.300 1.00 33.97 195 ILE A N 1
ATOM 1541 C CA . ILE A 1 195 ? -50.896 17.297 47.550 1.00 33.97 195 ILE A CA 1
ATOM 1542 C C . ILE A 1 195 ? -50.200 17.181 46.190 1.00 33.97 195 ILE A C 1
ATOM 1544 O O . ILE A 1 195 ? -50.682 16.494 45.288 1.00 33.97 195 ILE A O 1
ATOM 1548 N N . LYS A 1 196 ? -49.066 17.870 46.038 1.00 34.81 196 LYS A N 1
ATOM 1549 C CA . LYS A 1 196 ? -48.152 17.698 44.906 1.00 34.81 196 LYS A CA 1
ATOM 1550 C C . LYS A 1 196 ? -47.735 16.226 44.828 1.00 34.81 196 LYS A C 1
ATOM 1552 O O . LYS A 1 196 ? -46.859 15.793 45.570 1.00 34.81 196 LYS A O 1
ATOM 1557 N N . LYS A 1 197 ? -48.320 15.467 43.899 1.00 34.97 197 LYS A N 1
ATOM 1558 C CA . LYS A 1 197 ? -47.635 14.312 43.317 1.00 34.97 197 LYS A CA 1
ATOM 1559 C C . LYS A 1 197 ? -46.465 14.871 42.517 1.00 34.97 197 LYS A C 1
ATOM 1561 O O . LYS A 1 197 ? -46.636 15.296 41.379 1.00 34.97 197 LYS A O 1
ATOM 1566 N N . SER A 1 198 ? -45.279 14.901 43.114 1.00 33.62 198 SER A N 1
ATOM 1567 C CA . SER A 1 198 ? -44.062 14.794 42.324 1.00 33.62 198 SER A CA 1
ATOM 1568 C C . SER A 1 198 ? -44.063 13.390 41.729 1.00 33.62 198 SER A C 1
ATOM 1570 O O . SER A 1 198 ? -43.635 12.428 42.362 1.00 33.62 198 SER A O 1
ATOM 1572 N N . SER A 1 199 ? -44.625 13.267 40.530 1.00 31.98 199 SER A N 1
ATOM 1573 C CA . SER A 1 199 ? -44.229 12.226 39.600 1.00 31.98 199 SER A CA 1
ATOM 1574 C C . SER A 1 199 ? -42.720 12.360 39.418 1.00 31.98 199 SER A C 1
ATOM 1576 O O . SER A 1 199 ? -42.244 13.260 38.725 1.00 31.98 199 SER A O 1
ATOM 1578 N N . ILE A 1 200 ? -41.964 11.508 40.101 1.00 32.94 200 ILE A N 1
ATOM 1579 C CA . ILE A 1 200 ? -40.623 11.179 39.651 1.00 32.94 200 ILE A CA 1
ATOM 1580 C C . ILE A 1 200 ? -40.861 10.473 38.321 1.00 32.94 200 ILE A C 1
ATOM 1582 O O . ILE A 1 200 ? -41.486 9.416 38.265 1.00 32.94 200 ILE A O 1
ATOM 1586 N N . ALA A 1 201 ? -40.479 11.151 37.245 1.00 33.44 201 ALA A N 1
ATOM 1587 C CA . ALA A 1 201 ? -40.371 10.560 35.932 1.00 33.44 201 ALA A CA 1
ATOM 1588 C C . ALA A 1 201 ? -39.268 9.495 36.003 1.00 33.44 201 ALA A C 1
ATOM 1590 O O . ALA A 1 201 ? -38.088 9.807 35.883 1.00 33.44 201 ALA A O 1
ATOM 1591 N N . GLU A 1 202 ? -39.654 8.247 36.244 1.00 40.25 202 GLU A N 1
ATOM 1592 C CA . GLU A 1 202 ? -38.807 7.065 36.073 1.00 40.25 202 GLU A CA 1
ATOM 1593 C C . GLU A 1 202 ? -39.320 6.238 34.888 1.00 40.25 202 GLU A C 1
ATOM 1595 O O . GLU A 1 202 ? -39.606 5.057 34.993 1.00 40.25 202 GLU A O 1
ATOM 1600 N N . GLU A 1 203 ? -39.423 6.868 33.719 1.00 40.00 203 GLU A N 1
ATOM 1601 C CA . GLU A 1 203 ? -39.458 6.164 32.433 1.00 40.00 203 GLU A CA 1
ATOM 1602 C C . GLU A 1 203 ? -38.601 6.954 31.442 1.00 40.00 203 GLU A C 1
ATOM 1604 O O . GLU A 1 203 ? -39.074 7.797 30.687 1.00 40.00 203 GLU A O 1
ATOM 1609 N N . GLY A 1 204 ? -37.286 6.744 31.510 1.00 38.31 204 GLY A N 1
ATOM 1610 C CA . GLY A 1 204 ? -36.342 7.487 30.676 1.00 38.31 204 GLY A CA 1
ATOM 1611 C C . GLY A 1 204 ? -34.901 6.999 30.757 1.00 38.31 204 GLY A C 1
ATOM 1612 O O . GLY A 1 204 ? -33.993 7.820 30.761 1.00 38.31 204 GLY A O 1
ATOM 1613 N N . ALA A 1 205 ? -34.662 5.685 30.866 1.00 37.16 205 ALA A N 1
ATOM 1614 C CA . ALA A 1 205 ? -33.291 5.154 30.905 1.00 37.16 205 ALA A CA 1
ATOM 1615 C C . ALA A 1 205 ? -33.091 3.760 30.273 1.00 37.16 205 ALA A C 1
ATOM 1617 O O . ALA A 1 205 ? -32.088 3.112 30.554 1.00 37.16 205 ALA A O 1
ATOM 1618 N N . ILE A 1 206 ? -33.989 3.287 29.392 1.00 40.16 206 ILE A N 1
ATOM 1619 C CA . ILE A 1 206 ? -33.787 2.009 28.658 1.00 40.16 206 ILE A CA 1
ATOM 1620 C C . ILE A 1 206 ? -33.736 2.200 27.125 1.00 40.16 206 ILE A C 1
ATOM 1622 O O . ILE A 1 206 ? -33.683 1.238 26.372 1.00 40.16 206 ILE A O 1
ATOM 1626 N N . GLN A 1 207 ? -33.646 3.433 26.613 1.00 40.12 207 GLN A N 1
ATOM 1627 C CA . GLN A 1 207 ? -33.565 3.678 25.157 1.00 40.12 207 GLN A CA 1
ATOM 1628 C C . GLN A 1 207 ? -32.229 4.245 24.647 1.00 40.12 207 GLN A C 1
ATOM 1630 O O . GLN A 1 207 ? -32.150 4.675 23.502 1.00 40.12 207 GLN A O 1
ATOM 1635 N N . ALA A 1 208 ? -31.147 4.177 25.431 1.00 36.88 208 ALA A N 1
ATOM 1636 C CA . ALA A 1 208 ? -29.810 4.576 24.960 1.00 36.88 208 ALA A CA 1
ATOM 1637 C C . ALA A 1 208 ? -28.886 3.398 24.580 1.00 36.88 208 ALA A C 1
ATOM 1639 O O . ALA A 1 208 ? -27.870 3.613 23.926 1.00 36.88 208 ALA A O 1
ATOM 1640 N N . ALA A 1 209 ? -29.232 2.151 24.927 1.00 38.00 209 ALA A N 1
ATOM 1641 C CA . ALA A 1 209 ? -28.378 0.991 24.635 1.00 38.00 209 ALA A CA 1
ATOM 1642 C C . ALA A 1 209 ? -28.591 0.399 23.226 1.00 38.00 209 ALA A C 1
ATOM 1644 O O . ALA A 1 209 ? -27.663 -0.161 22.658 1.00 38.00 209 ALA A O 1
ATOM 1645 N N . ALA A 1 210 ? -29.768 0.579 22.614 1.00 39.34 210 ALA A N 1
ATOM 1646 C CA . ALA A 1 210 ? -30.060 0.026 21.283 1.00 39.34 210 ALA A CA 1
ATOM 1647 C C . ALA A 1 210 ? -29.554 0.896 20.109 1.00 39.34 210 ALA A C 1
ATOM 1649 O O . ALA A 1 210 ? -29.470 0.419 18.979 1.00 39.34 210 ALA A O 1
ATOM 1650 N N . ALA A 1 211 ? -29.190 2.161 20.354 1.00 42.28 211 ALA A N 1
ATOM 1651 C CA . ALA A 1 211 ? -28.688 3.066 19.313 1.00 42.28 211 ALA A CA 1
ATOM 1652 C C . ALA A 1 211 ? -27.173 2.919 19.052 1.00 42.28 211 ALA A C 1
ATOM 1654 O O . ALA A 1 211 ? -26.692 3.272 17.974 1.00 42.28 211 ALA A O 1
ATOM 1655 N N . ALA A 1 212 ? -26.416 2.362 20.005 1.00 45.09 212 ALA A N 1
ATOM 1656 C CA . ALA A 1 212 ? -24.974 2.166 19.859 1.00 45.09 212 ALA A CA 1
ATOM 1657 C C . ALA A 1 212 ? -24.629 0.927 19.009 1.00 45.09 212 ALA A C 1
ATOM 1659 O O . ALA A 1 212 ? -23.680 0.975 18.228 1.00 45.09 212 ALA A O 1
ATOM 1660 N N . ASP A 1 213 ? -25.453 -0.124 19.043 1.00 44.44 213 ASP A N 1
ATOM 1661 C CA . ASP A 1 213 ? -25.207 -1.349 18.267 1.00 44.44 213 ASP A CA 1
ATOM 1662 C C . ASP A 1 213 ? -25.552 -1.202 16.772 1.00 44.44 213 ASP A C 1
ATOM 1664 O O . ASP A 1 213 ? -24.938 -1.843 15.915 1.00 44.44 213 ASP A O 1
ATOM 1668 N N . PHE A 1 214 ? -26.458 -0.282 16.418 1.00 45.16 214 PHE A N 1
ATOM 1669 C CA . PHE A 1 214 ? -26.800 -0.006 15.016 1.00 45.16 214 PHE A CA 1
ATOM 1670 C C . PHE A 1 214 ? -25.732 0.803 14.265 1.00 45.16 214 PHE A C 1
ATOM 1672 O O . PHE A 1 214 ? -25.628 0.701 13.041 1.00 45.16 214 PHE A O 1
ATOM 1679 N N . SER A 1 215 ? -24.897 1.571 14.971 1.00 51.09 215 SER A N 1
ATOM 1680 C CA . SER A 1 215 ? -23.838 2.361 14.330 1.00 51.09 215 SER A CA 1
ATOM 1681 C C . SER A 1 215 ? -22.604 1.519 13.980 1.00 51.09 215 SER A C 1
ATOM 1683 O O . SER A 1 215 ? -21.993 1.739 12.934 1.00 51.09 215 SER A O 1
ATOM 1685 N N . PHE A 1 216 ? -22.286 0.479 14.759 1.00 47.66 216 PHE A N 1
ATOM 1686 C CA . PHE A 1 216 ? -21.141 -0.396 14.477 1.00 47.66 216 PHE A CA 1
ATOM 1687 C C . PHE A 1 216 ? -21.409 -1.383 13.326 1.00 47.66 216 PHE A C 1
ATOM 1689 O O . PHE A 1 216 ? -20.539 -1.615 12.481 1.00 47.66 216 PHE A O 1
ATOM 1696 N N . ALA A 1 217 ? -22.635 -1.912 13.223 1.00 55.25 217 ALA A N 1
ATOM 1697 C CA . ALA A 1 217 ? -23.038 -2.786 12.117 1.00 55.25 217 ALA A CA 1
ATOM 1698 C C . ALA A 1 217 ? -23.065 -2.047 10.763 1.00 55.25 217 ALA A C 1
ATOM 1700 O O . ALA A 1 217 ? -22.608 -2.585 9.752 1.00 55.25 217 ALA A O 1
ATOM 1701 N N . ALA A 1 218 ? -23.512 -0.786 10.748 1.00 54.81 218 ALA A N 1
ATOM 1702 C CA . ALA A 1 218 ? -23.543 0.043 9.543 1.00 54.81 218 ALA A CA 1
ATOM 1703 C C . ALA A 1 218 ? -22.138 0.431 9.042 1.00 54.81 218 ALA A C 1
ATOM 1705 O O . ALA A 1 218 ? -21.902 0.483 7.833 1.00 54.81 218 ALA A O 1
ATOM 1706 N N . VAL A 1 219 ? -21.184 0.663 9.951 1.00 58.50 219 VAL A N 1
ATOM 1707 C CA . VAL A 1 219 ? -19.781 0.949 9.595 1.00 58.50 219 VAL A CA 1
ATOM 1708 C C . VAL A 1 219 ? -19.086 -0.304 9.051 1.00 58.50 219 VAL A C 1
ATOM 1710 O O . VAL A 1 219 ? -18.393 -0.230 8.036 1.00 58.50 219 VAL A O 1
ATOM 1713 N N . LYS A 1 220 ? -19.332 -1.477 9.647 1.00 66.38 220 LYS A N 1
ATOM 1714 C CA . LYS A 1 220 ? -18.770 -2.750 9.169 1.00 66.38 220 LYS A CA 1
ATOM 1715 C C . LYS A 1 220 ? -19.291 -3.138 7.777 1.00 66.38 220 LYS A C 1
ATOM 1717 O O . LYS A 1 220 ? -18.505 -3.588 6.948 1.00 66.38 220 LYS A O 1
ATOM 1722 N N . ALA A 1 221 ? -20.571 -2.896 7.488 1.00 67.12 221 ALA A N 1
ATOM 1723 C CA . ALA A 1 221 ? -21.156 -3.145 6.167 1.00 67.12 221 ALA A CA 1
ATOM 1724 C C . ALA A 1 221 ? -20.571 -2.233 5.069 1.00 67.12 221 ALA A C 1
ATOM 1726 O O . ALA A 1 221 ? -20.292 -2.699 3.966 1.00 67.12 221 ALA A O 1
ATOM 1727 N N . LYS A 1 222 ? -20.302 -0.956 5.378 1.00 63.19 222 LYS A N 1
ATOM 1728 C CA . LYS A 1 222 ? -19.670 -0.022 4.426 1.00 63.19 222 LYS A CA 1
ATOM 1729 C C . LYS A 1 222 ? -18.214 -0.378 4.108 1.00 63.19 222 LYS A C 1
ATOM 1731 O O . LYS A 1 222 ? -17.791 -0.211 2.969 1.00 63.19 222 LYS A O 1
ATOM 1736 N N . HIS A 1 223 ? -17.458 -0.894 5.078 1.00 55.94 223 HIS A N 1
ATOM 1737 C CA . HIS A 1 223 ? -16.073 -1.316 4.842 1.00 55.94 223 HIS A CA 1
ATOM 1738 C C . HIS A 1 223 ? -15.957 -2.620 4.041 1.00 55.94 223 HIS A C 1
ATOM 1740 O O . HIS A 1 223 ? -15.012 -2.752 3.268 1.00 55.94 223 HIS A O 1
ATOM 1746 N N . LEU A 1 224 ? -16.906 -3.554 4.182 1.00 62.56 224 LEU A N 1
ATOM 1747 C CA . LEU A 1 224 ? -16.939 -4.769 3.359 1.00 62.56 224 LEU A CA 1
ATOM 1748 C C . LEU A 1 224 ? -17.339 -4.478 1.905 1.00 62.56 224 LEU A C 1
ATOM 1750 O O . LEU A 1 224 ? -16.676 -4.974 1.000 1.00 62.56 224 LEU A O 1
ATOM 1754 N N . ALA A 1 225 ? -18.326 -3.607 1.670 1.00 65.75 225 ALA A N 1
ATOM 1755 C CA . ALA A 1 225 ? -18.718 -3.214 0.311 1.00 65.75 225 ALA A CA 1
ATOM 1756 C C . ALA A 1 225 ? -17.577 -2.502 -0.449 1.00 65.75 225 ALA A C 1
ATOM 1758 O O . ALA A 1 225 ? -17.314 -2.797 -1.610 1.00 65.75 225 ALA A O 1
ATOM 1759 N N . ALA A 1 226 ? -16.815 -1.637 0.232 1.00 59.72 226 ALA A N 1
ATOM 1760 C CA . ALA A 1 226 ? -15.662 -0.953 -0.362 1.00 59.72 226 ALA A CA 1
ATOM 1761 C C . ALA A 1 226 ? -14.453 -1.875 -0.646 1.00 59.72 226 ALA A C 1
ATOM 1763 O O . ALA A 1 226 ? -13.535 -1.481 -1.369 1.00 59.72 226 ALA A O 1
ATOM 1764 N N . ALA A 1 227 ? -14.416 -3.077 -0.061 1.00 58.84 227 ALA A N 1
ATOM 1765 C CA . ALA A 1 227 ? -13.367 -4.068 -0.300 1.00 58.84 227 ALA A CA 1
ATOM 1766 C C . ALA A 1 227 ? -13.683 -4.990 -1.493 1.00 58.84 227 ALA A C 1
ATOM 1768 O O . ALA A 1 227 ? -12.758 -5.533 -2.096 1.00 58.84 227 ALA A O 1
ATOM 1769 N N . GLU A 1 228 ? -14.959 -5.144 -1.853 1.00 61.53 228 GLU A N 1
ATOM 1770 C CA . GLU A 1 228 ? -15.391 -5.945 -3.005 1.00 61.53 228 GLU A CA 1
ATOM 1771 C C . GLU A 1 228 ? -15.320 -5.166 -4.327 1.00 61.53 228 GLU A C 1
ATOM 1773 O O . GLU A 1 228 ? -14.997 -5.759 -5.347 1.00 61.53 228 GLU A O 1
ATOM 1778 N N . GLU A 1 229 ? -15.471 -3.837 -4.313 1.00 57.41 229 GLU A N 1
ATOM 1779 C CA . GLU A 1 229 ? -15.292 -2.973 -5.501 1.00 57.41 229 GLU A CA 1
ATOM 1780 C C . GLU A 1 229 ? -13.817 -2.749 -5.908 1.00 57.41 229 GLU A C 1
ATOM 1782 O O . GLU A 1 229 ? -13.533 -2.058 -6.885 1.00 57.41 229 GLU A O 1
ATOM 1787 N N . ARG A 1 230 ? -12.858 -3.303 -5.153 1.00 51.81 230 ARG A N 1
ATOM 1788 C CA . ARG A 1 230 ? -11.406 -3.190 -5.409 1.00 51.81 230 ARG A CA 1
ATOM 1789 C C . ARG A 1 230 ? -10.758 -4.488 -5.913 1.00 51.81 230 ARG A C 1
ATOM 1791 O O . ARG A 1 230 ? -9.529 -4.561 -5.959 1.00 51.81 230 ARG A O 1
ATOM 1798 N N . LYS A 1 231 ? -11.560 -5.495 -6.256 1.00 45.28 231 LYS A N 1
ATOM 1799 C CA . LYS A 1 231 ? -11.136 -6.703 -6.979 1.00 45.28 231 LYS A CA 1
ATOM 1800 C C . LYS A 1 231 ? -11.580 -6.622 -8.431 1.00 45.28 231 LYS A C 1
ATOM 1802 O O . LYS A 1 231 ? -10.831 -7.164 -9.269 1.00 45.28 231 LYS A O 1
#

Foldseek 3Di:
DDFDWADQPCVVVPRPDTGTPVCNVVCLAPPPPNQQHWDAQPVPLRDTDGNVCNVVDDSVVVNVVVVVVVVVVVVVVVVVVVVVVVVVVVVVVVVVVVVVVVVVVVVVVVVVVVVVVVVVVVVVVVVVVVVVVVVVVVVVVVVVVVVVVVVVVVVVVVVVVVVVVVVVVVVVPPDDDDDDDDDDDDDDDDDDDDDDPPPPPPPDPPPPPVVVVVVVVVVVVVVVVVVVVVD

Secondary structure (DSSP, 8-state):
----EEE-GGGGGT---EEEGGGHHHHHHH-TT-TT-EEE-TTS---EEEGGGGGG--HHHHHHHHHHHHHHHHHHHHHHHHHHHHHHHHHHHHHHHHHHHHHHHHHHHHHHHHHHHHHHHHHHHHHHHHHHHHHHHHHHHHHHHHHHHHHHHHHHHHHHHHHHHHHHHHHHHSPP--------------PPP-----------SSSSSHHHHHHHHHHHHHHHHHHHTT-

pLDDT: mean 79.07, std 22.08, range [31.52, 98.25]

Organism: Artemia franciscana (NCBI:txid6661)

Radius of gyration: 59.05 Å; chains: 1; bounding box: 122×59×139 Å